Protein AF-A0A2H0QLM2-F1 (afdb_monomer)

Nearest PDB structures (foldseek):
  8tn1-assembly1_B  TM=6.523E-01  e=1.189E-01  synthetic construct
  8tn6-assembly1_C  TM=6.503E-01  e=1.844E-01  synthetic construct
  3k1s-assembly1_A  TM=7.054E-01  e=3.370E-01  Bacillus anthracis
  8d9o-assembly1_A  TM=4.759E-01  e=8.102E-01  synthetic construct
  8d9p-assembly1_A  TM=5.982E-01  e=2.426E+00  synthetic construct

pLDDT: mean 86.27, std 16.7, range [27.7, 98.19]

Radius of gyration: 29.87 Å; Cα contacts (8 Å, |Δi|>4): 283; chains: 1; bounding box: 78×34×79 Å

Secondary structure (DSSP, 8-state):
--------------S----HHHHHHHHHHHHHHHHHHHHHHHHHHHHHHHHHHTT-HHHHHHHHHHHHHHHHHHHHHHHHHHHHHHHHHHH--TTHHHHHHHHHHHHHHHHHHHHHHHHHHHHHHHHHHHHHSTTTT-EEEEEEE-TTS-EEEEEEEEEEEEEEEETTEEEEEEE-TTS-EEEEEEE--

Solvent-accessible surface area (backbone atoms only — not comparable to full-atom values): 10061 Å² total; per-residue (Å²): 136,89,90,77,87,90,80,89,87,89,82,92,67,96,59,87,73,80,55,50,73,58,46,52,51,52,19,53,52,27,41,55,52,14,52,54,29,35,55,50,12,55,53,26,39,54,51,14,54,52,25,49,79,69,69,37,55,72,62,14,45,56,25,24,54,51,13,44,55,25,28,54,51,15,51,55,30,28,53,52,16,42,55,38,26,57,48,36,46,73,76,38,58,84,68,60,17,60,56,28,54,56,52,39,55,52,42,54,53,50,48,52,54,48,48,56,52,40,51,55,37,50,53,52,43,54,51,44,48,45,67,75,61,12,60,84,79,40,69,26,77,28,69,43,72,33,99,88,68,48,78,33,50,21,65,18,30,26,77,86,33,40,58,46,81,54,102,54,32,15,41,12,33,26,25,45,103,85,69,50,76,49,78,34,73,11,65,60,129

Mean predicted aligned error: 13.2 Å

Structure (mmCIF, N/CA/C/O backbone):
data_AF-A0A2H0QLM2-F1
#
_entry.id   AF-A0A2H0QLM2-F1
#
loop_
_atom_site.group_PDB
_atom_site.id
_atom_site.type_symbol
_atom_site.label_atom_id
_atom_site.label_alt_id
_atom_site.label_comp_id
_atom_site.label_asym_id
_atom_site.label_entity_id
_atom_site.label_seq_id
_atom_site.pdbx_PDB_ins_code
_atom_site.Cartn_x
_atom_site.Cartn_y
_atom_site.Cartn_z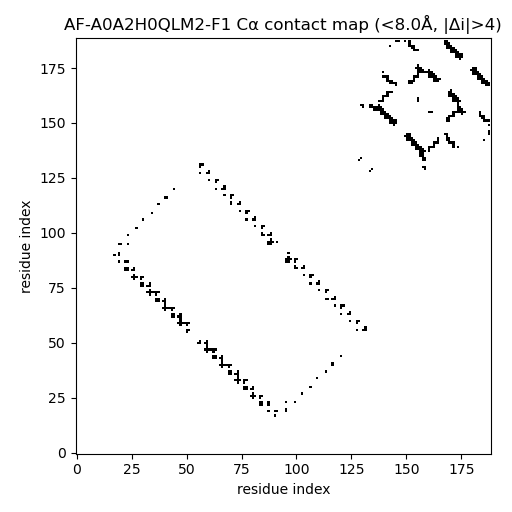
_atom_site.occupancy
_atom_site.B_iso_or_equiv
_atom_site.auth_seq_id
_atom_site.auth_comp_id
_atom_site.auth_asym_id
_atom_site.auth_atom_id
_atom_site.pdbx_PDB_model_num
ATOM 1 N N . MET A 1 1 ? 39.294 -16.790 -26.651 1.00 37.75 1 MET A N 1
ATOM 2 C CA . MET A 1 1 ? 40.334 -16.091 -27.440 1.00 37.75 1 MET A CA 1
ATOM 3 C C . MET A 1 1 ? 39.657 -15.202 -28.467 1.00 37.75 1 MET A C 1
ATOM 5 O O . MET A 1 1 ? 38.718 -15.668 -29.093 1.00 37.75 1 MET A O 1
ATOM 9 N N . LYS A 1 2 ? 40.205 -13.991 -28.639 1.00 35.78 2 LYS A N 1
ATOM 10 C CA . LYS A 1 2 ? 39.927 -12.980 -29.677 1.00 35.78 2 LYS A CA 1
ATOM 11 C C . LYS A 1 2 ? 38.604 -12.219 -29.579 1.00 35.78 2 LYS A C 1
ATOM 13 O O . LYS A 1 2 ? 37.634 -12.623 -30.190 1.00 35.78 2 LYS A O 1
ATOM 18 N N . TRP A 1 3 ? 38.660 -11.054 -28.932 1.00 27.70 3 TRP A N 1
ATOM 19 C CA . TRP A 1 3 ? 38.165 -9.800 -29.512 1.00 27.70 3 TRP A CA 1
ATOM 20 C C . TRP A 1 3 ? 39.138 -8.691 -29.095 1.00 27.70 3 TRP A C 1
ATOM 22 O O . TRP A 1 3 ? 39.170 -8.274 -27.942 1.00 27.70 3 TRP A O 1
ATOM 32 N N . LEU A 1 4 ? 40.012 -8.301 -30.023 1.00 35.22 4 LEU A N 1
ATOM 33 C CA . LEU A 1 4 ? 40.926 -7.169 -29.904 1.00 35.22 4 LEU A CA 1
ATOM 34 C C . LEU A 1 4 ? 40.823 -6.364 -31.201 1.00 35.22 4 LEU A C 1
ATOM 36 O O . LEU A 1 4 ? 40.865 -6.952 -32.279 1.00 35.22 4 LEU A O 1
ATOM 40 N N . ALA A 1 5 ? 40.768 -5.045 -31.019 1.00 41.94 5 ALA A N 1
ATOM 41 C CA . ALA A 1 5 ? 40.943 -3.967 -31.989 1.00 41.94 5 ALA A CA 1
ATOM 42 C C . ALA A 1 5 ? 39.840 -3.783 -33.045 1.00 41.94 5 ALA A C 1
ATOM 44 O O . ALA A 1 5 ? 39.756 -4.545 -33.995 1.00 41.94 5 ALA A O 1
ATOM 45 N N . VAL A 1 6 ? 39.103 -2.670 -32.940 1.00 34.25 6 VAL A N 1
ATOM 46 C CA . VAL A 1 6 ? 39.356 -1.496 -33.796 1.00 34.25 6 VAL A CA 1
ATOM 47 C C . VAL A 1 6 ? 39.087 -0.240 -32.964 1.00 34.25 6 VAL A C 1
ATOM 49 O O . VAL A 1 6 ? 37.994 -0.035 -32.446 1.00 34.25 6 VAL A O 1
ATOM 52 N N . LEU A 1 7 ? 40.122 0.580 -32.817 1.00 41.22 7 LEU A N 1
ATOM 53 C CA . LEU A 1 7 ? 40.073 1.933 -32.277 1.00 41.22 7 LEU A CA 1
ATOM 54 C C . LEU A 1 7 ? 40.519 2.866 -33.407 1.00 41.22 7 LEU A C 1
ATOM 56 O O . LEU A 1 7 ? 41.360 2.483 -34.218 1.00 41.22 7 LEU A O 1
ATOM 60 N N . SER A 1 8 ? 40.006 4.094 -33.364 1.00 39.6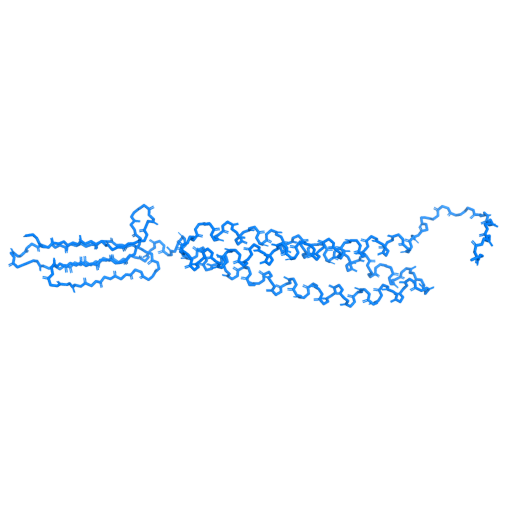6 8 SER A N 1
ATOM 61 C CA . SER A 1 8 ? 40.406 5.311 -34.088 1.00 39.66 8 SER A CA 1
ATOM 62 C C . SER A 1 8 ? 39.797 5.583 -35.472 1.00 39.66 8 SER A C 1
ATOM 64 O O . SER A 1 8 ? 40.300 5.142 -36.495 1.00 39.66 8 SER A O 1
ATOM 66 N N . PHE A 1 9 ? 38.791 6.466 -35.481 1.00 38.88 9 PHE A N 1
ATOM 67 C CA . PHE A 1 9 ? 38.797 7.658 -36.335 1.00 38.88 9 PHE A CA 1
ATOM 68 C C . PHE A 1 9 ? 38.167 8.837 -35.569 1.00 38.88 9 PHE A C 1
ATOM 70 O O . PHE A 1 9 ? 37.045 8.749 -35.078 1.00 38.88 9 PHE A O 1
ATOM 77 N N . LEU A 1 10 ? 38.943 9.912 -35.410 1.00 47.16 10 LEU A N 1
ATOM 78 C CA . LEU A 1 10 ? 38.565 11.196 -34.812 1.00 47.16 10 LEU A CA 1
ATOM 79 C C . LEU A 1 10 ? 37.973 12.107 -35.895 1.00 47.16 10 LEU A C 1
ATOM 81 O O . LEU A 1 10 ? 38.627 12.309 -36.914 1.00 47.16 10 LEU A O 1
ATOM 85 N N . ALA A 1 11 ? 36.822 12.732 -35.636 1.00 39.75 11 ALA A N 1
ATOM 86 C CA . ALA A 1 11 ? 36.514 14.082 -36.116 1.00 39.75 11 ALA A CA 1
ATOM 87 C C . ALA A 1 11 ? 35.356 14.689 -35.309 1.00 39.75 11 ALA A C 1
ATOM 89 O O . ALA A 1 11 ? 34.331 14.062 -35.055 1.00 39.75 11 ALA A O 1
ATOM 90 N N . SER A 1 12 ? 35.575 15.922 -34.881 1.00 43.53 12 SER A N 1
ATOM 91 C CA . SER A 1 12 ? 34.855 16.655 -33.854 1.00 43.53 12 SER A CA 1
ATOM 92 C C . SER A 1 12 ? 33.556 17.269 -34.381 1.00 43.53 12 SER A C 1
ATOM 94 O O . SER A 1 12 ? 33.581 18.286 -35.064 1.00 43.53 12 SER A O 1
ATOM 96 N N . PHE A 1 13 ? 32.418 16.721 -33.964 1.00 43.19 13 PHE A N 1
ATOM 97 C CA . PHE A 1 13 ? 31.221 17.513 -33.696 1.00 43.19 13 PHE A CA 1
ATOM 98 C C . PHE A 1 13 ? 30.913 17.321 -32.217 1.00 43.19 13 PHE A C 1
ATOM 100 O O . PHE A 1 13 ? 30.550 16.225 -31.801 1.00 43.19 13 PHE A O 1
ATOM 107 N N . SER A 1 14 ? 31.059 18.363 -31.398 1.00 45.31 14 SER A N 1
ATOM 108 C CA . SER A 1 14 ? 30.533 18.358 -30.029 1.00 45.31 14 SER A CA 1
ATOM 109 C C . SER A 1 14 ? 29.010 18.533 -30.070 1.00 45.31 14 SER A C 1
ATOM 111 O O . SER A 1 14 ? 28.460 19.499 -29.549 1.00 45.31 14 SER A O 1
ATOM 113 N N . ALA A 1 15 ? 28.332 17.616 -30.753 1.00 44.00 15 ALA A N 1
ATOM 114 C CA . ALA A 1 15 ? 26.971 17.248 -30.432 1.00 44.00 15 ALA A CA 1
ATOM 115 C C . ALA A 1 15 ? 27.095 16.241 -29.290 1.00 44.00 15 ALA A C 1
ATOM 117 O O . ALA A 1 15 ? 27.898 15.314 -29.376 1.00 44.00 15 ALA A O 1
ATOM 118 N N . TYR A 1 16 ? 26.357 16.437 -28.202 1.00 48.28 16 TYR A N 1
ATOM 119 C CA . TYR A 1 16 ? 26.212 15.418 -27.169 1.00 48.28 16 TYR A CA 1
ATOM 120 C C . TYR A 1 16 ? 25.705 14.136 -27.845 1.00 48.28 16 TYR A C 1
ATOM 122 O O . TYR A 1 16 ? 24.513 14.014 -28.117 1.00 48.28 16 TYR A O 1
ATOM 130 N N . SER A 1 17 ? 26.602 13.211 -28.196 1.00 60.28 17 SER A N 1
ATOM 131 C CA . SER A 1 17 ? 26.222 11.945 -28.809 1.00 60.28 17 SER A CA 1
ATOM 132 C C . SER A 1 17 ? 25.449 11.168 -27.753 1.00 60.28 17 SER A C 1
ATOM 134 O O . SER A 1 17 ? 26.029 10.740 -26.750 1.00 60.28 17 SER A O 1
ATOM 136 N N . TYR A 1 18 ? 24.135 11.061 -27.935 1.00 74.38 18 TYR A N 1
ATOM 137 C CA . TYR A 1 18 ? 23.263 10.313 -27.043 1.00 74.38 18 TYR A CA 1
ATOM 138 C C . TYR A 1 18 ? 23.795 8.880 -26.919 1.00 74.38 18 TYR A C 1
ATOM 140 O O . TYR A 1 18 ? 23.922 8.160 -27.908 1.00 74.38 18 TYR A O 1
ATOM 148 N N . ASN A 1 19 ? 24.192 8.485 -25.709 1.00 87.38 19 ASN A N 1
ATOM 149 C CA . ASN A 1 19 ? 24.858 7.208 -25.479 1.00 87.38 19 ASN A CA 1
ATOM 150 C C . ASN A 1 19 ? 23.812 6.133 -25.155 1.00 87.38 19 ASN A C 1
ATOM 152 O O . ASN A 1 19 ? 23.494 5.885 -23.989 1.00 87.38 19 ASN A O 1
ATOM 156 N N . CYS A 1 20 ? 23.294 5.505 -26.210 1.00 89.25 20 CYS A N 1
ATOM 157 C CA . CYS A 1 20 ? 22.256 4.475 -26.160 1.00 89.25 20 CYS A CA 1
ATOM 158 C C . CYS A 1 20 ? 22.531 3.356 -25.131 1.00 89.25 20 CYS A C 1
ATOM 160 O O . CYS A 1 20 ? 21.673 3.126 -24.273 1.00 89.25 20 CYS A O 1
ATOM 162 N N . PRO A 1 21 ? 23.724 2.722 -25.096 1.00 91.19 21 PRO A N 1
ATOM 163 C CA . PRO A 1 21 ? 24.044 1.723 -24.073 1.00 91.19 21 PRO A CA 1
ATOM 164 C C . PRO A 1 21 ? 23.957 2.240 -22.633 1.00 91.19 21 PRO A C 1
ATOM 166 O O . PRO A 1 21 ? 23.586 1.498 -21.720 1.00 91.19 21 PRO A O 1
ATOM 169 N N . THR A 1 22 ? 24.323 3.501 -22.402 1.00 93.25 22 THR A N 1
ATOM 170 C CA . THR A 1 22 ? 24.324 4.095 -21.058 1.00 93.25 22 THR A CA 1
ATOM 171 C C . THR A 1 22 ? 22.903 4.357 -20.574 1.00 93.25 22 THR A C 1
ATOM 173 O O . THR A 1 22 ? 22.575 4.030 -19.433 1.00 93.25 22 THR A O 1
ATOM 176 N N . GLU A 1 23 ? 22.037 4.877 -21.443 1.00 92.75 23 GLU A N 1
ATOM 177 C CA . GLU A 1 23 ? 20.632 5.119 -21.107 1.00 92.75 23 GLU A CA 1
ATOM 178 C C . GLU A 1 23 ? 19.844 3.820 -20.937 1.00 92.75 23 GLU A C 1
ATOM 180 O O . GLU A 1 23 ? 19.064 3.704 -19.989 1.00 92.75 23 GLU A O 1
ATOM 185 N N . LEU A 1 24 ? 20.131 2.798 -21.750 1.00 93.06 24 LEU A N 1
ATOM 186 C CA . LEU A 1 24 ? 19.562 1.462 -21.578 1.00 93.06 24 LEU A CA 1
ATOM 187 C C . LEU A 1 24 ? 19.946 0.848 -20.219 1.00 93.06 24 LEU A C 1
ATOM 189 O O . LEU A 1 24 ? 19.087 0.339 -19.500 1.00 93.06 24 LEU A O 1
ATOM 193 N N . ARG A 1 25 ? 21.219 0.954 -19.806 1.00 93.81 25 ARG A N 1
ATOM 194 C CA . ARG A 1 25 ? 21.669 0.520 -18.465 1.00 93.81 25 ARG A CA 1
ATOM 195 C C . ARG A 1 25 ? 21.022 1.321 -17.339 1.00 93.81 25 ARG A C 1
ATOM 197 O O . ARG A 1 25 ? 20.703 0.771 -16.286 1.00 93.81 25 ARG A O 1
ATOM 204 N N . ALA A 1 26 ? 20.837 2.623 -17.533 1.00 93.94 26 ALA A N 1
ATOM 205 C CA . ALA A 1 26 ? 20.166 3.457 -16.547 1.00 93.94 26 ALA A CA 1
ATOM 206 C C . ALA A 1 26 ? 18.687 3.066 -16.397 1.00 93.94 26 ALA A C 1
ATOM 208 O O . ALA A 1 26 ? 18.183 3.028 -15.275 1.00 93.94 26 ALA A O 1
ATOM 209 N N . ALA A 1 27 ? 18.006 2.745 -17.499 1.00 94.88 27 ALA A N 1
ATOM 210 C CA . ALA A 1 27 ? 16.622 2.289 -17.485 1.00 94.88 27 ALA A CA 1
ATOM 211 C C . ALA A 1 27 ? 16.462 0.936 -16.776 1.00 94.88 27 ALA A C 1
ATOM 213 O O . ALA A 1 27 ? 15.625 0.810 -15.884 1.00 94.88 27 ALA A O 1
ATOM 214 N N . THR A 1 28 ? 17.305 -0.049 -17.097 1.00 93.94 28 THR A N 1
ATOM 215 C CA . THR A 1 28 ? 17.260 -1.373 -16.451 1.00 93.94 28 THR A CA 1
ATOM 216 C C . THR A 1 28 ? 17.599 -1.301 -14.963 1.00 93.94 28 THR A C 1
ATOM 218 O O . THR A 1 28 ? 16.9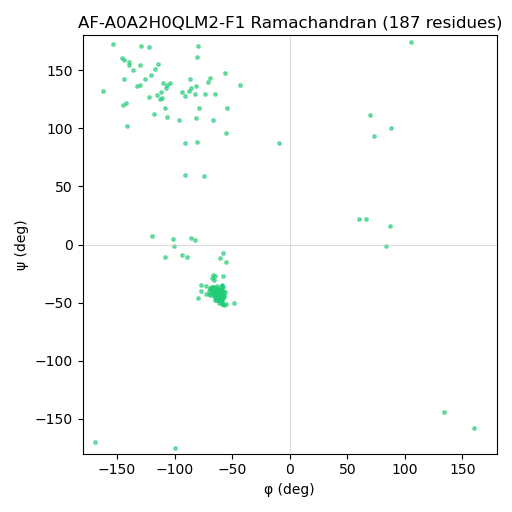38 -1.940 -14.149 1.00 93.94 28 THR A O 1
ATOM 221 N N . SER A 1 29 ? 18.556 -0.454 -14.568 1.00 96.94 29 SER A N 1
ATOM 222 C CA . SER A 1 29 ? 18.842 -0.176 -13.153 1.00 96.94 29 SER A CA 1
ATOM 223 C C . SER A 1 29 ? 17.624 0.396 -12.416 1.00 96.94 29 SER A C 1
ATOM 225 O O . SER A 1 29 ? 17.307 -0.029 -11.303 1.00 96.94 29 SER A O 1
ATOM 227 N N . LYS A 1 30 ? 16.883 1.313 -13.055 1.00 96.50 30 LYS A N 1
ATOM 228 C CA . LYS A 1 30 ? 15.635 1.856 -12.502 1.00 96.50 30 LYS A CA 1
ATOM 229 C C . LYS A 1 30 ? 14.541 0.798 -12.400 1.00 96.50 30 LYS A C 1
ATOM 231 O O . LYS A 1 30 ? 13.860 0.755 -11.380 1.00 96.50 30 LYS A O 1
ATOM 236 N N . LEU A 1 31 ? 14.410 -0.086 -13.386 1.00 94.44 31 LEU A N 1
ATOM 237 C CA . LEU A 1 31 ? 13.460 -1.195 -13.313 1.00 94.44 31 LEU A CA 1
ATOM 238 C C . LEU A 1 31 ? 13.766 -2.114 -12.118 1.00 94.44 31 LEU A C 1
ATOM 240 O O . LEU A 1 31 ? 12.883 -2.361 -11.303 1.00 94.44 31 LEU A O 1
ATOM 244 N N . SER A 1 32 ? 15.029 -2.507 -11.928 1.00 96.44 32 SER A N 1
ATOM 245 C CA . SER A 1 32 ? 15.461 -3.292 -10.761 1.00 96.44 32 SER A CA 1
ATOM 246 C C . SER A 1 32 ? 15.182 -2.583 -9.431 1.00 96.44 32 SER A C 1
ATOM 248 O O . SER A 1 32 ? 14.723 -3.207 -8.476 1.00 96.44 32 SER A O 1
ATOM 250 N N . GLN A 1 33 ? 15.430 -1.271 -9.358 1.00 97.31 33 GLN A N 1
ATOM 251 C CA . GLN A 1 33 ? 15.122 -0.473 -8.170 1.00 97.31 33 GLN A CA 1
ATOM 252 C C . GLN A 1 33 ? 13.610 -0.433 -7.884 1.00 97.31 33 GLN A C 1
ATOM 254 O O . GLN A 1 33 ? 13.213 -0.525 -6.723 1.00 97.31 33 GLN A O 1
ATOM 259 N N . SER A 1 34 ? 12.772 -0.316 -8.920 1.00 97.38 34 SER A N 1
ATOM 260 C CA . SER A 1 34 ? 11.312 -0.347 -8.776 1.00 97.38 34 SER A CA 1
ATOM 261 C C . SER A 1 34 ? 10.828 -1.692 -8.228 1.00 97.38 34 SER A C 1
ATOM 263 O O . SER A 1 34 ? 10.063 -1.705 -7.265 1.00 97.38 34 SER A O 1
ATOM 265 N N . THR A 1 35 ? 11.371 -2.807 -8.731 1.00 96.50 35 THR A N 1
ATOM 266 C CA . THR A 1 35 ? 11.070 -4.153 -8.221 1.00 96.50 35 THR A CA 1
ATOM 267 C C . THR A 1 35 ? 11.370 -4.283 -6.728 1.00 96.50 35 THR A C 1
ATOM 269 O O . THR A 1 35 ? 10.529 -4.765 -5.975 1.00 96.50 35 THR A O 1
ATOM 272 N N . ILE A 1 36 ? 12.523 -3.783 -6.269 1.00 97.62 36 ILE A N 1
ATOM 273 C CA . ILE A 1 36 ? 12.889 -3.809 -4.842 1.00 97.62 36 ILE A CA 1
ATOM 274 C C . ILE A 1 36 ? 11.889 -3.008 -3.995 1.00 97.62 36 ILE A C 1
ATOM 276 O O . ILE A 1 36 ? 11.467 -3.464 -2.931 1.00 97.62 36 ILE A O 1
ATOM 280 N N . GLU A 1 37 ? 11.508 -1.806 -4.436 1.00 97.81 37 GLU A N 1
ATOM 281 C CA . GLU A 1 37 ? 10.538 -0.982 -3.706 1.00 97.81 37 GLU A CA 1
ATOM 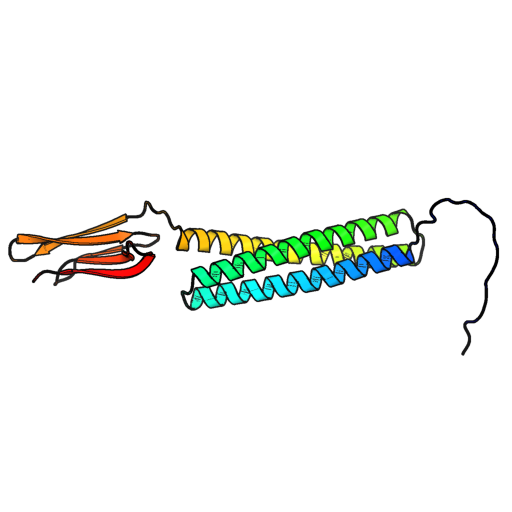282 C C . GLU A 1 37 ? 9.140 -1.628 -3.697 1.00 97.81 37 GLU A C 1
ATOM 284 O O . GLU A 1 37 ? 8.468 -1.598 -2.664 1.00 97.81 37 GLU A O 1
ATOM 289 N N . HIS A 1 38 ? 8.728 -2.279 -4.789 1.00 97.12 38 HIS A N 1
ATOM 290 C CA . HIS A 1 38 ? 7.472 -3.026 -4.858 1.00 97.12 38 HIS A CA 1
ATOM 291 C C . HIS A 1 38 ? 7.457 -4.216 -3.886 1.00 97.12 38 HIS A C 1
ATOM 293 O O . HIS A 1 38 ? 6.525 -4.340 -3.091 1.00 97.12 38 HIS A O 1
ATOM 299 N N . ASP A 1 39 ? 8.516 -5.030 -3.851 1.00 97.19 39 ASP A N 1
ATOM 300 C CA . ASP A 1 39 ? 8.628 -6.162 -2.920 1.00 97.19 39 ASP A CA 1
ATOM 301 C C . ASP A 1 39 ? 8.571 -5.706 -1.453 1.00 97.19 39 ASP A C 1
ATOM 303 O O . ASP A 1 39 ? 7.949 -6.347 -0.596 1.00 97.19 39 ASP A O 1
ATOM 307 N N . LEU A 1 40 ? 9.191 -4.561 -1.145 1.00 97.94 40 LEU A N 1
ATOM 308 C CA . LEU A 1 40 ? 9.089 -3.944 0.176 1.00 97.94 40 LEU A CA 1
ATOM 309 C C . LEU A 1 40 ? 7.660 -3.487 0.484 1.00 97.94 40 LEU A C 1
ATOM 311 O O . LEU A 1 40 ? 7.208 -3.686 1.614 1.00 97.94 40 LEU A O 1
ATOM 315 N N . SER A 1 41 ? 6.951 -2.907 -0.487 1.00 97.50 41 SER A N 1
ATOM 316 C CA . SER A 1 41 ? 5.546 -2.520 -0.325 1.00 97.50 41 SER A CA 1
ATOM 317 C C . SER A 1 41 ? 4.674 -3.725 0.027 1.00 97.50 41 SER A C 1
ATOM 319 O O . SER A 1 41 ? 4.024 -3.724 1.076 1.00 97.50 41 SER A O 1
ATOM 321 N N . VAL A 1 42 ? 4.771 -4.811 -0.749 1.00 96.12 42 VAL A N 1
ATOM 322 C CA . VAL A 1 42 ? 4.052 -6.073 -0.504 1.00 96.12 42 VAL A CA 1
ATOM 323 C C . VAL A 1 42 ? 4.372 -6.636 0.884 1.00 96.12 42 VAL A C 1
ATOM 325 O O . VAL A 1 42 ? 3.477 -7.050 1.625 1.00 96.12 42 VAL A O 1
ATOM 328 N N . LYS A 1 43 ? 5.645 -6.610 1.297 1.00 97.75 43 LYS A N 1
ATOM 32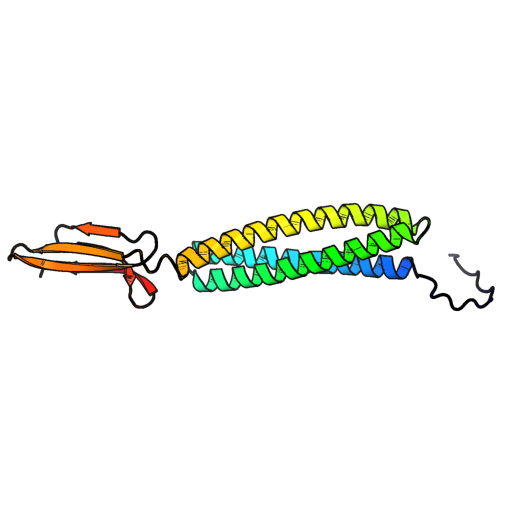9 C CA . LYS A 1 43 ? 6.061 -7.063 2.632 1.00 97.75 43 LYS A CA 1
ATOM 330 C C . LYS A 1 43 ? 5.403 -6.255 3.754 1.00 97.75 43 LYS A C 1
ATOM 332 O O . LYS A 1 43 ? 4.963 -6.841 4.744 1.00 97.75 43 LYS A O 1
ATOM 337 N N . PHE A 1 44 ? 5.362 -4.928 3.639 1.00 97.62 44 PHE A N 1
ATOM 338 C CA . PHE A 1 44 ? 4.710 -4.074 4.635 1.00 97.62 44 PHE A CA 1
ATOM 339 C C . PHE A 1 44 ? 3.190 -4.241 4.629 1.00 97.62 44 PHE A C 1
ATOM 341 O O . PHE A 1 44 ? 2.594 -4.313 5.702 1.00 97.62 44 PHE A O 1
ATOM 348 N N . PHE A 1 45 ? 2.583 -4.394 3.453 1.00 96.62 45 PHE A N 1
ATOM 349 C CA . PHE A 1 45 ? 1.158 -4.671 3.310 1.00 96.62 45 PHE A CA 1
ATOM 350 C C . PHE A 1 45 ? 0.760 -5.975 4.017 1.00 96.62 45 PHE A C 1
ATOM 352 O O . PHE A 1 45 ? -0.136 -5.975 4.858 1.00 96.62 45 PHE A O 1
ATOM 359 N N . ASN A 1 46 ? 1.502 -7.065 3.801 1.00 96.19 46 ASN A N 1
ATOM 360 C CA . ASN A 1 46 ? 1.246 -8.341 4.479 1.00 96.19 46 ASN A CA 1
ATOM 361 C C . ASN A 1 46 ? 1.402 -8.241 6.005 1.00 96.19 46 ASN A C 1
ATOM 363 O O . ASN A 1 46 ? 0.609 -8.815 6.751 1.00 96.19 46 ASN A O 1
ATOM 367 N N . LYS A 1 47 ? 2.380 -7.465 6.492 1.00 97.31 47 LYS A N 1
ATOM 368 C CA . LYS A 1 47 ? 2.502 -7.170 7.930 1.00 97.31 47 LYS A CA 1
ATOM 369 C C . LYS A 1 47 ? 1.330 -6.347 8.461 1.00 97.31 47 LYS A C 1
ATOM 371 O O . LYS A 1 47 ? 0.928 -6.540 9.605 1.00 97.31 47 LYS A O 1
ATOM 376 N N . ALA A 1 48 ? 0.800 -5.415 7.671 1.00 89.88 48 ALA A N 1
ATOM 377 C CA . ALA A 1 48 ? -0.386 -4.657 8.049 1.00 89.88 48 ALA A CA 1
ATOM 378 C C . ALA A 1 48 ? -1.598 -5.589 8.192 1.00 89.88 48 ALA A C 1
ATOM 380 O O . ALA A 1 48 ? -2.266 -5.540 9.221 1.00 89.88 48 ALA A O 1
ATOM 381 N N . LEU A 1 49 ? -1.812 -6.501 7.237 1.00 91.62 49 LEU A N 1
ATOM 382 C CA . LEU A 1 49 ? -2.872 -7.515 7.307 1.00 91.62 49 LEU A CA 1
ATOM 383 C C . LEU A 1 49 ? -2.728 -8.439 8.526 1.00 91.62 49 LEU A C 1
ATOM 385 O O . LEU A 1 49 ? -3.711 -8.695 9.218 1.00 91.62 49 LEU A O 1
ATOM 389 N N . GLN A 1 50 ? -1.510 -8.890 8.839 1.00 90.38 50 GLN A N 1
ATOM 390 C CA . GLN A 1 50 ? -1.251 -9.667 10.055 1.00 90.38 50 GLN A CA 1
ATOM 391 C C . GLN A 1 50 ? -1.593 -8.865 11.322 1.00 90.38 50 GLN A C 1
ATOM 393 O O . GLN A 1 50 ? -2.241 -9.366 12.233 1.00 90.38 50 GLN A O 1
ATOM 398 N N . ASN A 1 51 ? -1.204 -7.592 11.390 1.00 86.88 51 ASN A N 1
ATOM 399 C CA . ASN A 1 51 ? -1.549 -6.759 12.539 1.00 86.88 51 ASN A CA 1
ATOM 400 C C . ASN A 1 51 ? -3.060 -6.516 12.655 1.00 86.88 51 ASN A C 1
ATOM 402 O O . ASN A 1 51 ? -3.552 -6.371 13.771 1.00 86.88 51 ASN A O 1
ATOM 406 N N . VAL A 1 52 ? -3.800 -6.485 11.540 1.00 80.81 52 VAL A N 1
ATOM 407 C CA . VAL A 1 52 ? -5.271 -6.436 11.557 1.00 80.81 52 VAL A CA 1
ATOM 408 C C . VAL A 1 52 ? -5.851 -7.702 12.185 1.00 80.81 52 VAL A C 1
ATOM 410 O O . VAL A 1 52 ? -6.714 -7.588 13.052 1.00 80.81 52 VAL A O 1
ATOM 413 N N . SER A 1 53 ? -5.370 -8.895 11.815 1.00 81.38 53 SER A N 1
ATOM 414 C CA . SER A 1 53 ? -5.870 -10.149 12.405 1.00 81.38 53 SER A CA 1
ATOM 415 C C . SER A 1 53 ? -5.524 -10.288 13.892 1.00 81.38 53 SER A C 1
ATOM 417 O O . SER A 1 53 ? -6.268 -10.913 14.643 1.00 81.38 53 SER A O 1
ATOM 419 N N . GLU A 1 54 ? -4.442 -9.647 14.333 1.00 86.38 54 GLU A N 1
ATOM 420 C CA . GLU A 1 54 ? -4.043 -9.536 15.740 1.00 86.38 54 GLU A CA 1
ATOM 421 C C . GLU A 1 54 ? -4.702 -8.350 16.481 1.00 86.38 54 GLU A C 1
ATOM 423 O O . GLU A 1 54 ? -4.354 -8.086 17.632 1.00 86.38 54 GLU A O 1
ATOM 428 N N . LEU A 1 55 ? -5.632 -7.621 15.845 1.00 84.25 55 LEU A N 1
ATOM 429 C CA . LEU A 1 55 ? -6.336 -6.444 16.390 1.00 84.25 55 LEU A CA 1
ATOM 430 C C . LEU A 1 55 ? -5.413 -5.270 16.790 1.00 84.25 55 LEU A C 1
ATOM 432 O O . LEU A 1 55 ? -5.788 -4.392 17.567 1.00 84.25 55 LEU A O 1
ATOM 436 N N . LYS A 1 56 ? -4.200 -5.207 16.234 1.00 86.94 56 LYS A N 1
ATOM 437 C CA . LYS A 1 56 ? -3.194 -4.156 16.470 1.00 86.94 56 LYS A CA 1
ATOM 438 C C . LYS A 1 56 ? -3.332 -3.017 15.454 1.00 86.94 56 LYS A C 1
ATOM 440 O O . LYS A 1 56 ? -2.395 -2.722 14.710 1.00 86.94 56 LYS A O 1
ATOM 445 N N . TYR A 1 57 ? -4.491 -2.360 15.413 1.00 86.88 57 TYR A N 1
ATOM 446 C CA . TYR A 1 57 ? -4.862 -1.423 14.339 1.00 86.88 57 TYR A CA 1
ATOM 447 C C . TYR A 1 57 ? -3.899 -0.242 14.143 1.00 86.88 57 TYR A C 1
ATOM 449 O O . TYR A 1 57 ? -3.563 0.082 13.006 1.00 86.88 57 TYR A O 1
ATOM 457 N N . THR A 1 58 ? -3.379 0.361 15.215 1.00 90.25 58 THR A N 1
ATOM 458 C CA . THR A 1 58 ? -2.400 1.461 15.101 1.00 90.25 58 THR A CA 1
ATOM 459 C C . THR A 1 58 ? -1.108 0.994 14.428 1.00 90.25 58 THR A C 1
ATOM 461 O O . THR A 1 58 ? -0.567 1.675 13.562 1.00 90.25 58 THR A O 1
ATOM 464 N N . VAL A 1 59 ? -0.632 -0.209 14.767 1.00 92.88 59 VAL A N 1
ATOM 465 C CA . VAL A 1 59 ? 0.572 -0.795 14.153 1.00 92.88 59 VAL A CA 1
ATOM 466 C C . VAL A 1 59 ? 0.284 -1.241 12.718 1.00 92.88 59 VAL A C 1
ATOM 468 O O . VAL A 1 59 ? 1.145 -1.126 11.845 1.00 92.88 59 VAL A O 1
ATOM 471 N N . ALA A 1 60 ? -0.926 -1.745 12.449 1.00 90.25 60 ALA A N 1
ATOM 472 C CA . ALA A 1 60 ? -1.379 -2.053 11.096 1.00 90.25 60 ALA A CA 1
ATOM 473 C C . ALA A 1 60 ? -1.345 -0.806 10.204 1.00 90.25 60 ALA A C 1
ATOM 475 O O . ALA A 1 60 ? -0.803 -0.870 9.104 1.00 90.25 60 ALA A O 1
ATOM 476 N N . LYS A 1 61 ? -1.829 0.335 10.708 1.00 94.12 61 LYS A N 1
ATOM 477 C CA . LYS A 1 61 ? -1.827 1.618 9.997 1.00 94.12 61 LYS A CA 1
ATOM 478 C C . LYS A 1 61 ? -0.418 2.103 9.677 1.00 94.12 61 LYS A C 1
ATOM 480 O O . LYS A 1 61 ? -0.135 2.358 8.513 1.00 94.12 61 LYS A O 1
ATOM 485 N N . THR A 1 62 ? 0.499 2.090 10.644 1.00 96.94 62 THR A N 1
ATOM 486 C CA . THR A 1 62 ? 1.910 2.438 10.394 1.00 96.94 62 THR A CA 1
ATOM 487 C C . THR A 1 62 ? 2.548 1.567 9.303 1.00 96.94 62 THR A C 1
ATOM 489 O O . THR A 1 62 ? 3.297 2.064 8.457 1.00 96.94 62 THR A O 1
ATOM 492 N N . ASN A 1 63 ? 2.251 0.262 9.291 1.00 96.81 63 ASN A N 1
ATOM 493 C CA . ASN A 1 63 ? 2.737 -0.639 8.244 1.00 96.81 63 ASN A CA 1
ATOM 494 C C . ASN A 1 63 ? 2.071 -0.366 6.887 1.00 96.81 63 ASN A C 1
ATOM 496 O O . ASN A 1 63 ? 2.764 -0.384 5.874 1.00 96.81 63 ASN A O 1
ATOM 500 N N . ALA A 1 64 ? 0.770 -0.076 6.851 1.00 96.25 64 ALA A N 1
ATOM 501 C CA . ALA A 1 64 ? 0.065 0.268 5.618 1.00 96.25 64 ALA A CA 1
ATOM 502 C C . ALA A 1 64 ? 0.588 1.586 5.014 1.00 96.25 64 ALA A C 1
ATOM 504 O O . ALA A 1 64 ? 0.868 1.644 3.819 1.00 96.25 64 ALA A O 1
ATOM 505 N N . ASP A 1 65 ? 0.842 2.606 5.839 1.00 97.31 65 ASP A N 1
ATOM 506 C CA .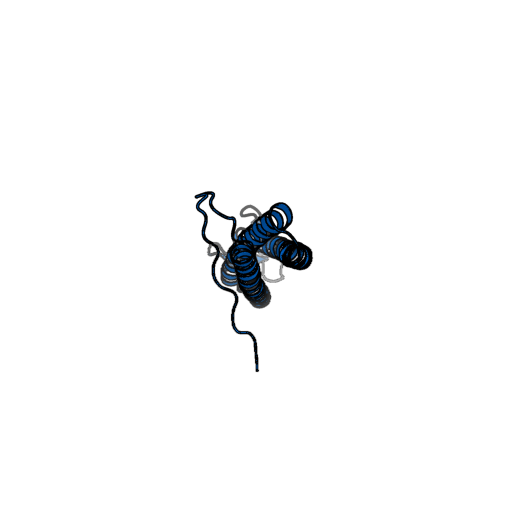 ASP A 1 65 ? 1.450 3.869 5.399 1.00 97.31 65 ASP A CA 1
ATOM 507 C C . ASP A 1 65 ? 2.878 3.647 4.865 1.00 97.31 65 ASP A C 1
ATOM 509 O O . ASP A 1 65 ? 3.264 4.200 3.833 1.00 97.31 65 ASP A O 1
ATOM 513 N N . SER A 1 66 ? 3.653 2.765 5.507 1.00 98.19 66 SER A N 1
ATOM 514 C CA . SER A 1 66 ? 4.977 2.361 5.009 1.00 98.19 66 SER A CA 1
ATOM 515 C C 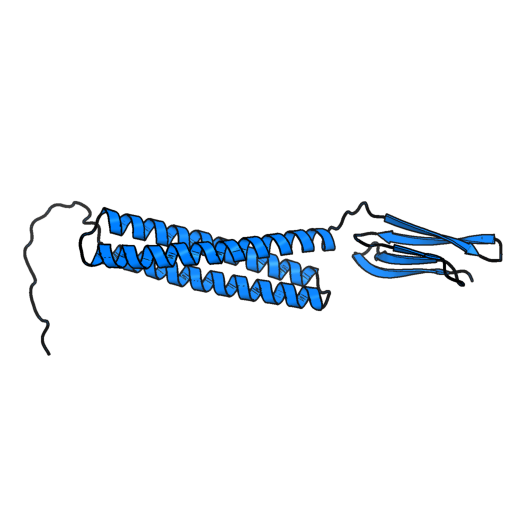. SER A 1 66 ? 4.885 1.637 3.660 1.00 98.19 66 SER A C 1
ATOM 517 O O . SER A 1 66 ? 5.679 1.918 2.759 1.00 98.19 66 SER A O 1
ATOM 519 N N . ALA A 1 67 ? 3.902 0.745 3.488 1.00 96.75 67 ALA A N 1
ATOM 520 C CA . ALA A 1 67 ? 3.630 0.093 2.209 1.00 96.75 67 ALA A CA 1
ATOM 521 C C . ALA A 1 67 ? 3.292 1.126 1.125 1.00 96.75 67 ALA A C 1
ATOM 523 O O . ALA A 1 67 ? 3.823 1.043 0.016 1.00 96.75 67 ALA A O 1
ATOM 524 N N . LYS A 1 68 ? 2.494 2.146 1.460 1.00 98.00 68 LYS A N 1
ATOM 525 C CA . LYS A 1 68 ? 2.098 3.207 0.529 1.00 98.00 68 LYS A CA 1
ATOM 526 C C . LYS A 1 68 ? 3.284 4.030 0.043 1.00 98.00 68 LYS A C 1
ATOM 528 O O . LYS A 1 68 ? 3.417 4.270 -1.154 1.00 98.00 68 LYS A O 1
ATOM 533 N N . VAL A 1 69 ? 4.179 4.422 0.950 1.00 98.06 69 VAL A N 1
ATOM 534 C CA . VAL A 1 69 ? 5.414 5.136 0.584 1.00 98.06 69 VAL A CA 1
ATOM 535 C C . VAL A 1 69 ? 6.251 4.304 -0.391 1.00 98.06 69 VAL A C 1
ATOM 537 O O . VAL A 1 69 ? 6.724 4.823 -1.402 1.00 98.06 69 VAL A O 1
ATOM 540 N N . LYS A 1 70 ? 6.397 3.002 -0.125 1.00 98.00 70 LYS A N 1
ATOM 541 C CA . LYS A 1 70 ? 7.148 2.080 -0.988 1.00 98.00 70 LYS A CA 1
ATOM 542 C C . LYS A 1 70 ? 6.498 1.863 -2.354 1.00 98.00 70 LYS A C 1
ATOM 544 O O . LYS A 1 70 ? 7.197 1.905 -3.363 1.00 98.00 70 LYS A O 1
ATOM 549 N N . SER A 1 71 ? 5.174 1.749 -2.401 1.00 97.12 71 SER A N 1
ATOM 550 C CA . SER A 1 71 ? 4.413 1.688 -3.652 1.00 97.12 71 SER A CA 1
ATOM 551 C C . SER A 1 71 ? 4.623 2.952 -4.501 1.00 97.12 71 SER A C 1
ATOM 553 O O . SER A 1 71 ? 5.031 2.867 -5.659 1.00 97.12 71 SER A O 1
ATOM 555 N N . ASN A 1 72 ? 4.478 4.144 -3.909 1.00 97.56 72 ASN A N 1
ATOM 556 C CA . ASN A 1 72 ? 4.698 5.416 -4.608 1.00 97.56 72 ASN A CA 1
ATOM 557 C C . ASN A 1 72 ? 6.122 5.534 -5.187 1.00 97.56 72 ASN A C 1
ATOM 559 O O . ASN A 1 72 ? 6.304 6.004 -6.316 1.00 97.56 72 ASN A O 1
ATOM 563 N N . ASN A 1 73 ? 7.136 5.086 -4.440 1.00 97.62 73 ASN A N 1
ATOM 564 C CA . ASN A 1 73 ? 8.515 5.045 -4.924 1.00 97.62 73 ASN A CA 1
ATOM 565 C C . ASN A 1 73 ? 8.675 4.085 -6.110 1.00 97.62 73 ASN A C 1
ATOM 567 O O . ASN A 1 73 ? 9.329 4.441 -7.096 1.00 97.62 73 ASN A O 1
ATOM 571 N N . ALA A 1 74 ? 8.073 2.893 -6.037 1.00 97.44 74 ALA A N 1
ATOM 572 C CA . ALA A 1 74 ? 8.094 1.919 -7.122 1.00 97.44 74 ALA A CA 1
ATOM 573 C C . ALA A 1 74 ? 7.453 2.494 -8.396 1.00 97.44 74 ALA A C 1
ATOM 575 O O . ALA A 1 74 ? 8.091 2.459 -9.451 1.00 97.44 74 ALA A O 1
ATOM 576 N N . ILE A 1 75 ? 6.273 3.123 -8.286 1.00 97.12 75 ILE A N 1
ATOM 577 C CA . ILE A 1 75 ? 5.564 3.791 -9.395 1.00 97.12 75 ILE A CA 1
ATOM 578 C C . ILE A 1 75 ? 6.431 4.884 -10.032 1.00 97.12 75 ILE A C 1
ATOM 580 O O . ILE A 1 75 ? 6.625 4.914 -11.248 1.00 97.12 75 ILE A O 1
ATOM 584 N N . SER A 1 76 ? 6.982 5.789 -9.220 1.00 97.81 76 SER A N 1
ATOM 585 C CA . SER A 1 76 ? 7.838 6.875 -9.715 1.00 97.81 76 SER A CA 1
ATOM 586 C C . SER A 1 76 ? 9.069 6.337 -10.459 1.00 97.81 76 SER A C 1
ATOM 588 O O . SER A 1 76 ? 9.429 6.799 -11.550 1.00 97.81 76 SER A O 1
ATOM 590 N N . THR A 1 77 ? 9.684 5.290 -9.906 1.00 97.62 77 THR A N 1
ATOM 591 C CA . THR A 1 77 ? 10.890 4.680 -10.470 1.00 97.62 77 THR A CA 1
ATOM 592 C C . THR A 1 77 ? 10.600 3.930 -11.775 1.00 97.62 77 THR A C 1
ATOM 594 O O . THR A 1 77 ? 11.359 4.095 -12.732 1.00 97.62 77 THR A O 1
ATOM 597 N N . VAL A 1 78 ? 9.502 3.164 -11.870 1.00 98.06 78 VAL A N 1
ATOM 598 C CA . VAL A 1 78 ? 9.148 2.456 -13.116 1.00 98.06 78 VAL A CA 1
ATOM 599 C C . VAL A 1 78 ? 8.745 3.429 -14.221 1.00 98.06 78 VAL A C 1
ATOM 601 O O . VAL A 1 78 ? 9.176 3.258 -15.356 1.00 98.06 78 VAL A O 1
ATOM 604 N N . ASN A 1 79 ? 8.035 4.515 -13.903 1.00 97.81 79 ASN A N 1
ATOM 605 C CA . ASN A 1 79 ? 7.713 5.551 -14.891 1.00 97.81 79 ASN A CA 1
ATOM 606 C C . ASN A 1 79 ? 8.978 6.231 -15.439 1.00 97.81 79 ASN A C 1
ATOM 608 O O . ASN A 1 79 ? 9.066 6.528 -16.630 1.00 97.81 79 ASN A O 1
ATOM 612 N N . THR A 1 80 ? 9.995 6.419 -14.590 1.00 97.69 80 THR A N 1
ATOM 613 C CA . THR A 1 80 ? 11.311 6.909 -15.027 1.00 97.69 80 THR A CA 1
ATOM 614 C C . THR A 1 80 ? 12.006 5.907 -15.956 1.00 97.69 80 THR A C 1
ATOM 616 O O . THR A 1 80 ? 12.599 6.310 -16.956 1.00 97.69 80 THR A O 1
ATOM 619 N N . ALA A 1 81 ? 11.937 4.606 -15.646 1.00 97.06 81 ALA A N 1
ATOM 620 C CA . ALA A 1 81 ? 12.483 3.555 -16.506 1.00 97.06 81 ALA A CA 1
ATOM 621 C C . ALA A 1 81 ? 11.789 3.536 -17.878 1.00 97.06 81 ALA A C 1
ATOM 623 O O . ALA A 1 81 ? 12.475 3.568 -18.897 1.00 97.06 81 ALA A O 1
ATOM 624 N N . ILE A 1 82 ? 10.451 3.581 -17.902 1.00 98.12 82 ILE A N 1
ATOM 625 C CA . ILE A 1 82 ? 9.632 3.640 -19.124 1.00 98.12 82 ILE A CA 1
ATOM 626 C C . ILE A 1 82 ? 10.041 4.835 -19.990 1.00 98.12 82 ILE A C 1
ATOM 628 O O . ILE A 1 82 ? 10.374 4.656 -21.157 1.00 98.12 82 ILE A O 1
ATOM 632 N N . SER A 1 83 ? 10.114 6.038 -19.413 1.00 97.50 83 SER A N 1
ATOM 633 C CA . SER A 1 83 ? 10.496 7.246 -20.156 1.00 97.50 83 SER A CA 1
ATOM 634 C C . SER A 1 83 ? 11.902 7.148 -20.773 1.00 97.50 83 SER A C 1
ATOM 636 O O . SER A 1 83 ? 12.123 7.569 -21.914 1.00 97.50 83 SER A O 1
ATOM 638 N N . LYS A 1 84 ? 12.863 6.546 -20.057 1.00 95.81 84 LYS A N 1
ATOM 639 C CA . LYS A 1 84 ? 14.208 6.293 -20.595 1.00 95.81 84 LYS A CA 1
ATOM 640 C C . LYS A 1 84 ? 14.185 5.285 -21.743 1.00 95.81 84 LYS A C 1
ATOM 642 O O . LYS A 1 84 ? 14.814 5.544 -22.765 1.00 95.81 84 LYS A O 1
ATOM 647 N N . LEU A 1 85 ? 13.444 4.183 -21.609 1.00 96.69 85 LEU A N 1
ATOM 648 C CA . LEU A 1 85 ? 13.297 3.176 -22.668 1.00 96.69 85 LEU A CA 1
ATOM 649 C C . LEU A 1 85 ? 12.673 3.781 -23.927 1.00 96.69 85 LEU A C 1
ATOM 651 O O . LEU A 1 85 ? 13.216 3.613 -25.012 1.00 96.69 85 LEU A O 1
ATOM 655 N N . GLU A 1 86 ? 11.608 4.571 -23.787 1.00 97.25 86 GLU A N 1
ATOM 656 C CA . GLU A 1 86 ? 10.996 5.291 -24.910 1.00 97.25 86 GLU A CA 1
ATOM 657 C C . GLU A 1 86 ? 11.978 6.241 -25.606 1.00 97.25 86 GLU A C 1
ATOM 659 O O . GLU A 1 86 ? 11.916 6.422 -26.822 1.00 97.25 86 GLU A O 1
ATOM 664 N N . THR A 1 87 ? 12.890 6.856 -24.850 1.00 95.06 87 THR A N 1
ATOM 665 C CA . THR A 1 87 ? 13.932 7.722 -25.415 1.00 95.06 87 THR A CA 1
ATOM 666 C C . THR A 1 87 ? 14.956 6.905 -26.204 1.00 95.06 87 THR A C 1
ATOM 668 O O . THR A 1 87 ? 15.289 7.283 -27.326 1.00 95.06 87 THR A O 1
ATOM 671 N N . VAL A 1 88 ? 15.395 5.757 -25.673 1.00 94.12 88 VAL A N 1
ATOM 672 C CA . VAL A 1 88 ? 16.287 4.826 -26.385 1.00 94.12 88 VAL A CA 1
ATOM 673 C C . VAL A 1 88 ? 15.629 4.343 -27.681 1.00 94.12 88 VAL A C 1
ATOM 675 O O . VAL A 1 88 ? 16.245 4.421 -28.736 1.00 94.12 88 VAL A O 1
ATOM 678 N N . ILE A 1 89 ? 14.355 3.948 -27.648 1.00 96.06 89 ILE A N 1
ATOM 679 C CA . ILE A 1 89 ? 13.618 3.486 -28.840 1.00 96.06 89 ILE A CA 1
ATOM 680 C C . ILE A 1 89 ? 13.559 4.559 -29.939 1.00 96.06 89 ILE A C 1
ATOM 682 O O . ILE A 1 89 ? 13.607 4.237 -31.126 1.00 96.06 89 ILE A O 1
ATOM 686 N N . LYS A 1 90 ? 13.446 5.838 -29.557 1.00 95.94 90 LYS A N 1
ATOM 687 C CA . LYS A 1 90 ? 13.363 6.968 -30.497 1.00 95.94 90 LYS A CA 1
ATOM 688 C C . LYS A 1 90 ? 14.707 7.358 -31.107 1.00 95.94 90 LYS A C 1
ATOM 690 O O . LYS A 1 90 ? 14.724 7.834 -32.237 1.00 95.94 90 LYS A O 1
ATOM 695 N N . LEU A 1 91 ? 15.793 7.250 -30.342 1.00 94.75 91 LEU A N 1
ATOM 696 C CA . LEU A 1 91 ? 17.091 7.839 -30.699 1.00 94.75 91 LEU A CA 1
ATOM 697 C C . LEU A 1 91 ? 18.148 6.813 -31.113 1.00 94.75 91 LEU A C 1
ATOM 699 O O . LEU A 1 91 ? 19.210 7.211 -31.586 1.00 94.75 91 LEU A O 1
ATOM 703 N N . CYS A 1 92 ? 17.885 5.524 -30.914 1.00 92.31 92 CYS A N 1
ATOM 704 C CA . CYS A 1 92 ? 18.849 4.454 -31.136 1.00 92.31 92 CYS A CA 1
ATOM 705 C C . CYS A 1 92 ? 18.417 3.534 -32.275 1.00 92.31 92 CYS A C 1
ATOM 707 O O . CYS A 1 92 ? 17.232 3.393 -32.579 1.00 92.31 92 CYS A O 1
ATOM 709 N N . GLU A 1 93 ? 19.404 2.886 -32.882 1.00 94.06 93 GLU A N 1
ATOM 710 C CA . GLU A 1 93 ? 19.206 1.846 -33.887 1.00 94.06 93 GLU A CA 1
ATOM 711 C C . GLU A 1 93 ? 19.360 0.455 -33.252 1.00 94.06 93 GLU A C 1
ATOM 713 O O . GLU A 1 93 ? 19.482 0.308 -32.030 1.00 94.06 93 GLU A O 1
ATOM 718 N N . ASP A 1 94 ? 19.301 -0.583 -34.079 1.00 93.25 94 ASP A N 1
ATOM 719 C CA . ASP A 1 94 ? 19.545 -1.947 -33.628 1.00 93.25 94 ASP A CA 1
ATOM 720 C C . ASP A 1 94 ? 21.027 -2.154 -33.263 1.00 93.25 94 ASP A C 1
ATOM 722 O O . ASP A 1 94 ? 21.905 -1.651 -33.969 1.00 93.25 94 ASP A O 1
ATOM 726 N N . PRO A 1 95 ? 21.334 -2.950 -32.217 1.00 93.50 95 PRO A N 1
ATOM 727 C CA . PRO A 1 95 ? 20.422 -3.798 -31.434 1.00 93.50 95 PRO A CA 1
ATOM 728 C C . PRO A 1 95 ? 19.766 -3.128 -30.211 1.00 93.50 95 PRO A C 1
ATOM 730 O O . PRO A 1 95 ? 18.871 -3.720 -29.604 1.00 93.50 95 PRO A O 1
ATOM 733 N N . GLU A 1 96 ? 20.205 -1.936 -29.802 1.00 92.50 96 GLU A N 1
ATOM 734 C CA . GLU A 1 96 ? 19.739 -1.280 -28.573 1.00 92.50 96 GLU A CA 1
ATOM 735 C C . GLU A 1 96 ? 18.246 -0.973 -28.598 1.00 92.50 96 GLU A C 1
ATOM 737 O O . GLU A 1 96 ? 17.571 -1.153 -27.583 1.00 92.50 96 GLU A O 1
ATOM 742 N N . LYS A 1 97 ? 17.726 -0.551 -29.754 1.00 93.38 97 LYS A N 1
ATOM 743 C CA . LYS A 1 97 ? 16.298 -0.297 -29.942 1.00 93.38 97 LYS A CA 1
ATOM 744 C C . LYS A 1 97 ? 15.460 -1.532 -29.621 1.00 93.38 97 LYS A C 1
ATOM 746 O O . LYS A 1 97 ? 14.556 -1.451 -28.793 1.00 93.38 97 LYS A O 1
ATOM 751 N N . LYS A 1 98 ? 15.797 -2.679 -30.215 1.00 95.00 98 LYS A N 1
ATOM 752 C CA . LYS A 1 98 ? 15.071 -3.934 -29.999 1.00 95.00 98 LYS A CA 1
ATOM 753 C C . LYS A 1 98 ? 15.093 -4.376 -28.532 1.00 95.00 98 LYS A C 1
ATOM 755 O O . LYS A 1 98 ? 14.059 -4.751 -27.988 1.00 95.00 98 LYS A O 1
ATOM 760 N N . MET A 1 99 ? 16.245 -4.273 -27.863 1.00 94.06 99 MET A N 1
ATOM 761 C CA . MET A 1 99 ? 16.329 -4.563 -26.424 1.00 94.06 99 MET A CA 1
ATOM 762 C C . MET A 1 99 ? 15.458 -3.611 -25.594 1.00 94.06 99 MET A C 1
ATOM 764 O O . MET A 1 99 ? 14.832 -4.027 -24.623 1.00 94.06 99 MET A O 1
ATOM 768 N N . ALA A 1 100 ? 15.408 -2.328 -25.960 1.00 95.56 100 ALA A N 1
ATOM 769 C CA . ALA A 1 100 ? 14.578 -1.354 -25.264 1.00 95.56 100 ALA A CA 1
ATOM 770 C C . ALA A 1 100 ? 13.075 -1.618 -25.452 1.00 95.56 100 ALA A C 1
ATOM 772 O O . ALA A 1 100 ? 12.318 -1.433 -24.502 1.00 95.56 100 ALA A O 1
ATOM 773 N N . GLU A 1 101 ? 12.647 -2.077 -26.633 1.00 97.06 101 GLU A N 1
ATOM 774 C CA . GLU A 1 101 ? 11.262 -2.493 -26.898 1.00 97.06 101 GLU A CA 1
ATOM 775 C C . GLU A 1 101 ? 10.854 -3.688 -26.024 1.00 97.06 101 GLU A C 1
ATOM 777 O O . GLU A 1 101 ? 9.787 -3.656 -25.412 1.00 97.06 101 GLU A O 1
ATOM 782 N N . GLU A 1 102 ? 11.719 -4.700 -25.891 1.00 95.75 102 GLU A N 1
ATOM 783 C CA . GLU A 1 102 ? 11.484 -5.853 -25.007 1.00 95.75 102 GLU A CA 1
ATOM 784 C C . GLU A 1 102 ? 11.354 -5.411 -23.537 1.00 95.75 102 GLU A C 1
ATOM 786 O O . GLU A 1 102 ? 10.350 -5.697 -22.881 1.00 95.75 102 GLU A O 1
ATOM 791 N N . TYR A 1 103 ? 12.305 -4.614 -23.035 1.00 95.50 103 TYR A N 1
ATOM 792 C CA . TYR A 1 103 ? 12.238 -4.097 -21.663 1.00 95.50 103 TYR A CA 1
ATOM 793 C C . TYR A 1 103 ? 11.059 -3.152 -21.415 1.00 95.50 103 TYR A C 1
ATOM 795 O O . TYR A 1 103 ? 10.612 -3.025 -20.274 1.00 95.50 103 TYR A O 1
ATOM 803 N N . LEU A 1 104 ? 10.556 -2.461 -22.442 1.00 97.50 104 LEU A N 1
ATOM 804 C CA . LEU A 1 104 ? 9.409 -1.568 -22.298 1.00 97.50 104 LEU A CA 1
ATOM 805 C C . LEU A 1 104 ? 8.140 -2.358 -21.971 1.00 97.50 104 LEU A C 1
ATOM 807 O O . LEU A 1 104 ? 7.385 -1.944 -21.090 1.00 97.50 104 LEU A O 1
ATOM 811 N N . VAL A 1 105 ? 7.936 -3.505 -22.623 1.00 96.56 105 VAL A N 1
ATOM 812 C CA . VAL A 1 105 ? 6.805 -4.402 -22.337 1.00 96.56 105 VAL A CA 1
ATOM 813 C C . VAL A 1 105 ? 6.874 -4.912 -20.894 1.00 96.56 105 VAL A C 1
ATOM 815 O O . VAL A 1 105 ? 5.876 -4.856 -20.164 1.00 96.56 105 VAL A O 1
ATOM 818 N N . ASP A 1 106 ? 8.060 -5.328 -20.446 1.00 93.81 106 ASP A N 1
ATOM 819 C CA . ASP A 1 106 ? 8.284 -5.770 -19.067 1.00 93.81 106 ASP A CA 1
ATOM 820 C C . ASP A 1 106 ? 8.020 -4.643 -18.060 1.00 93.81 106 ASP A C 1
ATOM 822 O O . ASP A 1 106 ? 7.330 -4.842 -17.056 1.00 93.81 106 ASP A O 1
ATOM 826 N N . ALA A 1 107 ? 8.511 -3.432 -18.337 1.00 95.94 107 ALA A N 1
ATOM 827 C CA . ALA A 1 107 ? 8.320 -2.274 -17.471 1.00 95.94 107 ALA A CA 1
ATOM 828 C C . ALA A 1 107 ? 6.845 -1.848 -17.377 1.00 95.94 107 ALA A C 1
ATOM 830 O O . ALA A 1 107 ? 6.372 -1.515 -16.291 1.00 95.94 107 ALA A O 1
ATOM 831 N N . GLN A 1 108 ? 6.092 -1.893 -18.480 1.00 97.25 108 GLN A N 1
ATOM 832 C CA . GLN A 1 108 ? 4.654 -1.595 -18.495 1.00 97.25 108 GLN A CA 1
ATOM 833 C C . GLN A 1 108 ? 3.838 -2.646 -17.731 1.00 97.25 108 GLN A C 1
ATOM 835 O O . GLN A 1 108 ? 2.922 -2.304 -16.972 1.00 97.25 108 GLN A O 1
ATOM 840 N N . THR A 1 109 ? 4.200 -3.921 -17.880 1.00 96.19 109 THR A N 1
ATOM 841 C CA . THR A 1 109 ? 3.597 -5.021 -17.117 1.00 96.19 109 THR A CA 1
ATOM 842 C C . THR A 1 109 ? 3.879 -4.851 -15.626 1.00 96.19 109 THR A C 1
ATOM 844 O O . THR A 1 109 ? 2.959 -4.888 -14.806 1.00 96.19 109 THR A O 1
ATOM 847 N N . HIS A 1 110 ? 5.134 -4.570 -15.266 1.00 93.75 110 HIS A N 1
ATOM 848 C CA . HIS A 1 110 ? 5.525 -4.295 -13.888 1.00 93.75 110 HIS A CA 1
ATOM 849 C C . HIS A 1 110 ? 4.761 -3.096 -13.310 1.00 93.75 110 HIS A C 1
ATOM 851 O O . HIS A 1 110 ? 4.180 -3.208 -12.235 1.00 93.75 110 HIS A O 1
ATOM 857 N N . ALA A 1 111 ? 4.669 -1.981 -14.042 1.00 95.25 111 ALA A N 1
ATOM 858 C CA . ALA A 1 111 ? 3.926 -0.799 -13.609 1.00 95.25 111 ALA A CA 1
ATOM 859 C C . ALA A 1 111 ? 2.444 -1.096 -13.328 1.00 95.25 111 ALA A C 1
ATOM 861 O O . ALA A 1 111 ? 1.875 -0.542 -12.388 1.00 95.25 111 ALA A O 1
ATOM 862 N N . SER A 1 112 ? 1.823 -1.980 -14.112 1.00 95.62 112 SER A N 1
ATOM 863 C CA . SER A 1 112 ? 0.438 -2.411 -13.888 1.00 95.62 112 SER A CA 1
ATOM 864 C C . SER A 1 112 ? 0.300 -3.207 -12.588 1.00 95.62 112 SER A C 1
ATOM 866 O O . SER A 1 112 ? -0.594 -2.925 -11.794 1.00 95.62 112 SER A O 1
ATOM 868 N N . ASN A 1 113 ? 1.230 -4.126 -12.313 1.00 92.00 113 ASN A N 1
ATOM 869 C CA . ASN A 1 113 ? 1.243 -4.892 -11.062 1.00 92.00 113 ASN A CA 1
ATOM 870 C C . ASN A 1 113 ? 1.440 -3.991 -9.833 1.00 92.00 113 ASN A C 1
ATOM 872 O O . ASN A 1 113 ? 0.726 -4.141 -8.842 1.00 92.00 113 ASN A O 1
ATOM 876 N N . VAL A 1 114 ? 2.357 -3.019 -9.913 1.00 93.25 114 VAL A N 1
ATOM 877 C CA . VAL A 1 114 ? 2.585 -2.051 -8.828 1.00 93.25 114 VAL A CA 1
ATOM 878 C C . VAL A 1 114 ? 1.325 -1.220 -8.562 1.00 93.25 114 VAL A C 1
ATOM 880 O O . VAL A 1 114 ? 0.987 -0.988 -7.405 1.00 93.25 114 VAL A O 1
ATOM 883 N N . LYS A 1 115 ? 0.591 -0.802 -9.604 1.00 93.50 115 LYS A N 1
ATOM 884 C CA . LYS A 1 115 ? -0.671 -0.056 -9.443 1.00 93.50 115 LYS A CA 1
ATOM 885 C C . LYS A 1 115 ? -1.750 -0.864 -8.725 1.00 93.50 115 LYS A C 1
ATOM 887 O O . LYS A 1 115 ? -2.390 -0.329 -7.830 1.00 93.50 115 LYS A O 1
ATOM 892 N N . VAL A 1 116 ? -1.913 -2.144 -9.065 1.00 90.50 116 VAL A N 1
ATOM 893 C CA . VAL A 1 116 ? -2.868 -3.021 -8.363 1.00 90.50 116 VAL A CA 1
ATOM 894 C C . VAL A 1 116 ? -2.509 -3.128 -6.878 1.00 90.50 116 VAL A C 1
ATOM 896 O O . VAL A 1 116 ? -3.384 -3.036 -6.020 1.00 90.50 116 VAL A O 1
ATOM 899 N N . ASN A 1 117 ? -1.220 -3.268 -6.551 1.00 87.00 117 ASN A N 1
ATOM 900 C CA . ASN A 1 117 ? -0.780 -3.271 -5.157 1.00 87.00 117 ASN A CA 1
ATOM 901 C C . ASN A 1 117 ? -1.039 -1.922 -4.460 1.00 87.00 117 ASN A C 1
ATOM 903 O O . ASN A 1 117 ? -1.488 -1.906 -3.315 1.00 87.00 117 ASN A O 1
ATOM 907 N N . ASP A 1 118 ? -0.817 -0.800 -5.150 1.00 94.56 118 ASP A N 1
ATOM 908 C CA . ASP A 1 118 ? -1.106 0.538 -4.630 1.00 94.56 118 ASP A CA 1
ATOM 909 C C . ASP A 1 118 ? -2.582 0.720 -4.260 1.00 94.56 118 ASP A C 1
ATOM 911 O O . ASP A 1 118 ? -2.895 1.243 -3.189 1.00 94.56 118 ASP A O 1
ATOM 915 N N . GLU A 1 119 ? -3.483 0.273 -5.135 1.00 94.06 119 GLU A N 1
ATOM 916 C CA . GLU A 1 119 ? -4.931 0.316 -4.926 1.00 94.06 119 GLU A CA 1
ATOM 917 C C . GLU A 1 119 ? -5.326 -0.478 -3.678 1.00 94.06 119 GLU A C 1
ATOM 919 O O . GLU A 1 119 ? -5.989 0.063 -2.793 1.00 94.06 119 GLU A O 1
ATOM 924 N N . GLN A 1 120 ? -4.820 -1.705 -3.532 1.00 92.75 120 GLN A N 1
ATOM 925 C CA . GLN A 1 120 ? -5.062 -2.539 -2.349 1.00 92.75 120 GLN A CA 1
ATOM 926 C C . GLN A 1 120 ? -4.537 -1.897 -1.055 1.00 92.75 120 GLN A C 1
ATOM 928 O O . GLN A 1 120 ? -5.192 -1.946 -0.010 1.00 92.75 120 GLN A O 1
ATOM 933 N N . VAL A 1 121 ? -3.359 -1.266 -1.105 1.00 93.44 121 VAL A N 1
ATOM 934 C CA . VAL A 1 121 ? -2.797 -0.533 0.038 1.00 93.44 121 VAL A CA 1
ATOM 935 C C . VAL A 1 121 ? -3.682 0.663 0.408 1.00 93.44 121 VAL A C 1
ATOM 937 O O . VAL A 1 121 ? -3.944 0.875 1.594 1.00 93.44 121 VAL A O 1
ATOM 940 N N . ASN A 1 122 ? -4.176 1.421 -0.577 1.00 93.75 122 ASN A N 1
ATOM 941 C CA . ASN A 1 122 ? -5.083 2.549 -0.340 1.00 93.75 122 ASN A CA 1
ATOM 942 C C . ASN A 1 122 ? -6.399 2.092 0.294 1.00 93.75 122 ASN A C 1
ATOM 944 O O . ASN A 1 122 ? -6.863 2.713 1.248 1.00 93.75 122 ASN A O 1
ATOM 948 N N . GLU A 1 123 ? -6.985 1.001 -0.199 1.00 92.44 123 GLU A N 1
ATOM 949 C CA . GLU A 1 123 ? -8.204 0.431 0.375 1.00 92.44 123 GLU A CA 1
ATOM 950 C C . GLU A 1 123 ? -8.003 0.040 1.841 1.00 92.44 123 GLU A C 1
ATOM 952 O O . GLU A 1 123 ? -8.804 0.416 2.701 1.00 92.44 123 GLU A O 1
ATOM 957 N N . LEU A 1 124 ? -6.900 -0.647 2.156 1.00 91.62 124 LEU A N 1
ATOM 958 C CA . LEU A 1 124 ? -6.574 -1.009 3.534 1.00 91.62 124 LEU A CA 1
ATOM 959 C C . LEU A 1 124 ? -6.386 0.229 4.419 1.00 91.62 124 LEU A C 1
ATOM 961 O O . LEU A 1 124 ? -6.878 0.253 5.546 1.00 91.62 124 LEU A O 1
ATOM 965 N N . ILE A 1 125 ? -5.706 1.264 3.920 1.00 93.94 125 ILE A N 1
ATOM 966 C CA . ILE A 1 125 ? -5.544 2.537 4.629 1.00 93.94 125 ILE A CA 1
ATOM 967 C C . ILE A 1 125 ? -6.905 3.164 4.939 1.00 93.94 125 ILE A C 1
ATOM 969 O O . ILE A 1 125 ? -7.141 3.521 6.090 1.00 93.94 125 ILE A O 1
ATOM 973 N N . LEU A 1 126 ? -7.808 3.249 3.959 1.00 88.88 126 LEU A N 1
ATOM 974 C CA . LEU A 1 126 ? -9.143 3.822 4.148 1.00 88.88 126 LEU A CA 1
ATOM 975 C C . LEU A 1 126 ? -9.962 3.038 5.181 1.00 88.88 126 LEU A C 1
ATOM 977 O O . LEU A 1 126 ? -10.662 3.633 6.004 1.00 88.88 126 LEU A O 1
ATOM 981 N N . LEU A 1 127 ? -9.867 1.706 5.165 1.00 85.31 127 LEU A N 1
ATOM 982 C CA . LEU A 1 127 ? -10.504 0.852 6.166 1.00 85.31 127 LEU A CA 1
ATOM 983 C C . LEU A 1 127 ? -9.914 1.085 7.559 1.00 85.31 127 LEU A C 1
ATOM 985 O O . LEU A 1 127 ? -10.666 1.235 8.519 1.00 85.31 127 LEU A O 1
ATOM 989 N N . LEU A 1 128 ? -8.588 1.157 7.677 1.00 85.94 128 LEU A N 1
ATOM 990 C CA . LEU A 1 128 ? -7.909 1.417 8.945 1.00 85.94 128 LEU A CA 1
ATOM 991 C C . LEU A 1 128 ? -8.220 2.811 9.484 1.00 85.94 128 LEU A C 1
ATOM 993 O O . LEU A 1 128 ? -8.466 2.941 10.678 1.00 85.94 128 LEU A O 1
ATOM 997 N N . ASP A 1 129 ? -8.288 3.828 8.628 1.00 85.94 129 ASP A N 1
ATOM 998 C CA . ASP A 1 129 ? -8.710 5.172 9.017 1.00 85.94 129 ASP A CA 1
ATOM 999 C C . ASP A 1 129 ? -10.160 5.167 9.505 1.00 85.94 129 ASP A C 1
ATOM 1001 O O . ASP A 1 129 ? -10.463 5.801 10.512 1.00 85.94 129 ASP A O 1
ATOM 1005 N N . ARG A 1 130 ? -11.050 4.392 8.871 1.00 78.88 130 ARG A N 1
ATOM 1006 C CA . ARG A 1 130 ? -12.419 4.193 9.366 1.00 78.88 130 ARG A CA 1
ATOM 1007 C C . ARG A 1 130 ? -12.469 3.408 10.676 1.00 78.88 130 ARG A C 1
ATOM 1009 O O . ARG A 1 130 ? -13.402 3.599 11.434 1.00 78.88 130 ARG A O 1
ATOM 1016 N N . VAL A 1 131 ? -11.530 2.519 10.971 1.00 78.88 131 VAL A N 1
ATOM 1017 C CA . VAL A 1 131 ? -11.514 1.802 12.259 1.00 78.88 131 VAL A CA 1
ATOM 1018 C C . VAL A 1 131 ? -10.938 2.687 13.366 1.00 78.88 131 VAL A C 1
ATOM 1020 O O . VAL A 1 131 ? -11.525 2.785 14.438 1.00 78.88 131 VAL A O 1
ATOM 1023 N N . LEU A 1 132 ? -9.814 3.354 13.099 1.00 79.50 132 LEU A N 1
ATOM 1024 C CA . LEU A 1 132 ? -9.061 4.150 14.071 1.00 79.50 132 LEU A CA 1
ATOM 1025 C C . LEU A 1 132 ? -9.695 5.509 14.352 1.00 79.50 132 LEU A C 1
ATOM 1027 O O . LEU A 1 132 ? -9.720 5.961 15.493 1.00 79.50 132 LEU A O 1
ATOM 1031 N N . ASN A 1 133 ? -10.203 6.167 13.313 1.00 71.00 133 ASN A N 1
ATOM 1032 C CA . ASN A 1 133 ? -10.864 7.464 13.431 1.00 71.00 133 ASN A CA 1
ATOM 1033 C C . ASN A 1 133 ? -12.384 7.340 13.402 1.00 71.00 133 ASN A C 1
ATOM 1035 O O . ASN A 1 133 ? -13.046 8.376 13.325 1.00 71.00 133 ASN A O 1
ATOM 1039 N N . GLY A 1 134 ? -12.894 6.101 13.377 1.00 54.06 134 GLY A N 1
ATOM 1040 C CA . GLY A 1 134 ? -14.227 5.758 12.906 1.00 54.06 134 GLY A CA 1
ATOM 1041 C C . GLY A 1 134 ? -15.291 6.690 13.379 1.00 54.06 134 GLY A C 1
ATOM 1042 O O . GLY A 1 134 ? -15.213 7.076 14.540 1.00 54.06 134 GLY A O 1
ATOM 1043 N N . ASP A 1 135 ? -16.206 7.039 12.456 1.00 48.03 135 ASP A N 1
ATOM 1044 C CA . ASP A 1 135 ? -17.315 7.980 12.630 1.00 48.03 135 ASP A CA 1
ATOM 1045 C C . ASP A 1 135 ? -17.441 8.348 14.095 1.00 48.03 135 ASP A C 1
ATOM 1047 O O . ASP A 1 135 ? -18.138 7.674 14.855 1.00 48.03 135 ASP A O 1
ATOM 1051 N N . LYS A 1 136 ? -16.704 9.382 14.524 1.00 47.56 136 LYS A N 1
ATOM 1052 C CA . LYS A 1 136 ? -16.684 9.797 15.936 1.00 47.56 136 LYS A CA 1
ATOM 1053 C C . LYS A 1 136 ? -18.096 10.139 16.443 1.00 47.56 136 LYS A C 1
ATOM 1055 O O . LYS A 1 136 ? -18.292 10.343 17.631 1.00 47.56 136 LYS A O 1
ATOM 1060 N N . ASN A 1 137 ? -19.065 10.165 15.527 1.00 49.38 137 ASN A N 1
ATOM 1061 C CA . ASN A 1 137 ? -20.481 10.425 15.694 1.00 49.38 137 ASN A CA 1
ATOM 1062 C C . ASN A 1 137 ? -21.348 9.161 15.885 1.00 49.38 137 ASN A C 1
ATOM 1064 O O . ASN A 1 137 ? -22.533 9.299 16.183 1.00 49.38 137 ASN A O 1
ATOM 1068 N N . ALA A 1 138 ? -20.819 7.942 15.713 1.00 61.81 138 ALA A N 1
ATOM 1069 C CA . ALA A 1 138 ? -21.547 6.710 16.012 1.00 61.81 138 ALA A CA 1
ATOM 1070 C C . ALA A 1 138 ? -21.482 6.445 17.522 1.00 61.81 138 ALA A C 1
ATOM 1072 O O . ALA A 1 138 ? -20.569 5.789 18.024 1.00 61.81 138 ALA A O 1
ATOM 1073 N N . TYR A 1 139 ? -22.442 7.013 18.248 1.00 75.00 139 TYR A N 1
ATOM 1074 C CA . TYR A 1 139 ? -22.612 6.795 19.678 1.00 75.00 139 TYR A CA 1
ATOM 1075 C C . TYR A 1 139 ? -23.604 5.666 19.928 1.00 75.00 139 TYR A C 1
ATOM 1077 O O . TYR A 1 139 ? -24.722 5.673 19.413 1.00 75.00 139 TYR A O 1
ATOM 1085 N N . CYS A 1 140 ? -23.215 4.733 20.789 1.00 82.50 140 CYS A N 1
ATOM 1086 C CA . CYS A 1 140 ? -24.108 3.737 21.347 1.00 82.50 140 CYS A CA 1
ATOM 1087 C C . CYS A 1 140 ? -24.381 4.079 22.798 1.00 82.50 140 CYS A C 1
ATOM 1089 O O . CYS A 1 140 ? -23.514 3.954 23.666 1.00 82.50 140 CYS A O 1
ATOM 1091 N N . TYR A 1 141 ? -25.614 4.508 23.036 1.00 90.25 141 TYR A N 1
ATOM 1092 C CA . TYR A 1 141 ? -26.147 4.727 24.364 1.00 90.25 141 TYR A CA 1
ATOM 1093 C C . TYR A 1 141 ? -27.166 3.641 24.679 1.00 90.25 141 TYR A C 1
ATOM 1095 O O . TYR A 1 141 ? -28.186 3.524 24.001 1.00 90.25 141 TYR A O 1
ATOM 1103 N N . GLY A 1 142 ? -26.875 2.850 25.707 1.00 89.56 142 GLY A N 1
ATOM 1104 C CA . GLY A 1 142 ? -27.809 1.880 26.255 1.00 89.56 142 GLY A CA 1
ATOM 1105 C C . GLY A 1 142 ? -28.273 2.329 27.632 1.00 89.56 142 GLY A C 1
ATOM 1106 O O . GLY A 1 142 ? -27.460 2.764 28.447 1.00 89.56 142 GLY A O 1
ATOM 1107 N N . PHE A 1 143 ? -29.560 2.173 27.924 1.00 94.81 143 PHE A N 1
ATOM 1108 C CA . PHE A 1 143 ? -30.099 2.365 29.268 1.00 94.81 143 PHE A CA 1
ATOM 1109 C C . PHE A 1 143 ? -31.149 1.302 29.599 1.00 94.81 143 PHE A C 1
ATOM 1111 O O . PHE A 1 143 ? -31.764 0.717 28.709 1.00 94.81 143 PHE A O 1
ATOM 1118 N N . THR A 1 144 ? -31.332 1.029 30.888 1.00 95.00 144 THR A N 1
ATOM 1119 C CA . THR A 1 144 ? -32.414 0.183 31.405 1.00 95.00 144 THR A CA 1
ATOM 1120 C C . THR A 1 144 ? -32.757 0.571 32.844 1.00 95.00 144 THR A C 1
ATOM 1122 O O . THR A 1 144 ? -32.060 1.381 33.460 1.00 95.00 144 THR A O 1
ATOM 1125 N N . TYR A 1 145 ? -33.823 -0.016 33.380 1.00 94.31 145 TYR A N 1
ATOM 1126 C CA . TYR A 1 145 ? -34.273 0.178 34.753 1.00 94.31 145 TYR A CA 1
ATOM 1127 C C . TYR A 1 145 ? -33.970 -1.053 35.604 1.00 94.31 145 TYR A C 1
ATOM 1129 O O . TYR A 1 145 ? -34.185 -2.193 35.188 1.00 94.31 145 TYR A O 1
ATOM 1137 N N . CYS A 1 146 ? -33.491 -0.812 36.815 1.00 91.19 146 CYS A N 1
ATOM 1138 C CA . CYS A 1 146 ? -33.288 -1.824 37.836 1.00 91.19 146 CYS A CA 1
ATOM 1139 C C . CYS A 1 146 ? -34.602 -2.153 38.564 1.00 91.19 146 CYS A C 1
ATOM 1141 O O . CYS A 1 146 ? -35.531 -1.343 38.546 1.00 91.19 146 CYS A O 1
ATOM 1143 N N . PRO A 1 147 ? -34.699 -3.306 39.258 1.00 89.81 147 PRO A N 1
ATOM 1144 C CA . PRO A 1 147 ? -35.914 -3.694 39.985 1.00 89.81 147 PRO A CA 1
ATOM 1145 C C . PRO A 1 147 ? -36.365 -2.687 41.054 1.00 89.81 147 PRO A C 1
ATOM 1147 O O . PRO A 1 147 ? -37.548 -2.600 41.362 1.00 89.81 147 PRO A O 1
ATOM 1150 N N . ASN A 1 148 ? -35.428 -1.911 41.605 1.00 91.25 148 ASN A N 1
ATOM 1151 C CA . ASN A 1 148 ? -35.687 -0.829 42.559 1.00 91.25 148 ASN A CA 1
ATOM 1152 C C . ASN A 1 148 ? -36.105 0.500 41.892 1.00 91.25 148 ASN A C 1
ATOM 1154 O O . ASN A 1 148 ? -36.242 1.507 42.581 1.00 91.25 148 ASN A O 1
ATOM 1158 N N . GLY A 1 149 ? -36.271 0.526 40.567 1.00 89.81 149 GLY A N 1
ATOM 1159 C CA . GLY A 1 149 ? -36.628 1.716 39.796 1.00 89.81 149 GLY A CA 1
ATOM 1160 C C . GLY A 1 149 ? -35.456 2.633 39.429 1.00 89.81 149 GLY A C 1
ATOM 1161 O O . GLY A 1 149 ? -35.676 3.629 38.745 1.00 89.81 149 GLY A O 1
ATOM 1162 N N . ALA A 1 150 ? -34.219 2.321 39.832 1.00 91.31 150 ALA A N 1
ATOM 1163 C CA . ALA A 1 150 ? -33.048 3.109 39.445 1.00 91.31 150 ALA A CA 1
ATOM 1164 C C . ALA A 1 150 ? -32.705 2.913 37.959 1.00 91.31 150 ALA A C 1
ATOM 1166 O O . ALA A 1 150 ? -32.745 1.795 37.449 1.00 91.31 150 ALA A O 1
ATOM 1167 N N . THR A 1 151 ? -32.323 3.985 37.264 1.00 93.12 151 THR A N 1
ATOM 1168 C CA . THR A 1 151 ? -31.847 3.904 35.876 1.00 93.12 151 THR A CA 1
ATOM 1169 C C . THR A 1 151 ? -30.354 3.601 35.848 1.00 93.12 151 THR A C 1
ATOM 1171 O O . THR A 1 151 ? -29.572 4.252 36.540 1.00 93.12 151 THR A O 1
ATOM 1174 N N . VAL A 1 152 ? -29.942 2.663 34.998 1.00 95.81 152 VAL A N 1
ATOM 1175 C CA . VAL A 1 152 ? -28.531 2.406 34.686 1.00 95.81 152 VAL A CA 1
ATOM 1176 C C . VAL A 1 152 ? -28.288 2.600 33.202 1.00 95.81 152 VAL A C 1
ATOM 1178 O O . VAL A 1 152 ? -29.147 2.296 32.374 1.00 95.81 152 VAL A O 1
ATOM 1181 N N . SER A 1 153 ? -27.105 3.098 32.859 1.00 95.31 153 SER A N 1
ATOM 1182 C CA . SER A 1 153 ? -26.728 3.344 31.474 1.00 95.31 153 SER A CA 1
ATOM 1183 C C . SER A 1 153 ? -25.28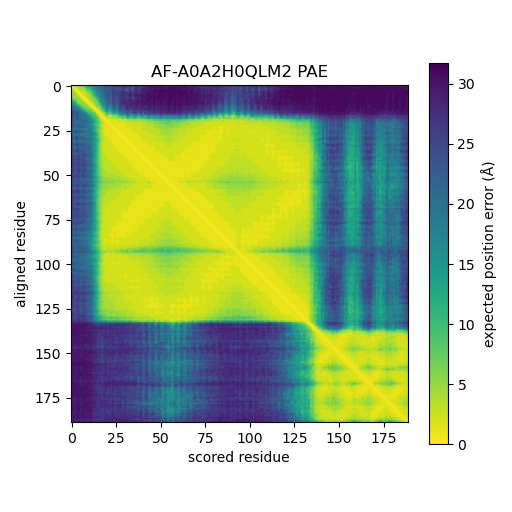9 2.961 31.183 1.00 95.31 153 SER A C 1
ATOM 1185 O O . SER A 1 153 ? -24.448 2.948 32.080 1.00 95.31 153 SER A O 1
ATOM 1187 N N . CYS A 1 154 ? -25.006 2.709 29.914 1.00 93.75 154 CYS A N 1
ATOM 1188 C CA . CYS A 1 154 ? -23.663 2.559 29.384 1.00 93.75 154 CYS A CA 1
ATOM 1189 C C . CYS A 1 154 ? -23.494 3.446 28.149 1.00 93.75 154 CYS A C 1
ATOM 1191 O O . CYS A 1 154 ? -24.462 3.770 27.457 1.00 93.75 154 CYS A O 1
ATOM 1193 N N . TYR A 1 155 ? -22.247 3.817 27.879 1.00 91.12 155 TYR A N 1
ATOM 1194 C CA . TYR A 1 155 ? -21.852 4.561 26.692 1.00 91.12 155 TYR A CA 1
ATOM 1195 C C . TYR A 1 155 ? -20.670 3.859 26.033 1.00 91.12 155 TYR A C 1
ATOM 1197 O O . TYR A 1 155 ? -19.736 3.440 26.715 1.00 91.12 155 TYR A O 1
ATOM 1205 N N . ALA A 1 156 ? -20.715 3.761 24.710 1.00 90.88 156 ALA A N 1
ATOM 1206 C CA . ALA A 1 156 ? -19.584 3.405 23.865 1.00 90.88 156 ALA A CA 1
ATOM 1207 C C . ALA A 1 156 ? -19.675 4.198 22.557 1.00 90.88 156 ALA A C 1
ATOM 1209 O O . ALA A 1 156 ? -20.762 4.644 22.181 1.00 90.88 156 ALA A O 1
ATOM 1210 N N . TYR A 1 157 ? -18.565 4.361 21.845 1.00 85.19 157 TYR A N 1
ATOM 1211 C CA . TYR A 1 157 ? -18.592 4.932 20.497 1.00 85.19 157 TYR A CA 1
ATOM 1212 C C . TYR A 1 157 ? -17.839 4.067 19.494 1.00 85.19 157 TYR A C 1
ATOM 1214 O O . TYR A 1 157 ? -17.143 3.113 19.847 1.00 85.19 157 TYR A O 1
ATOM 1222 N N . GLY A 1 158 ? -17.993 4.433 18.229 1.00 73.81 158 GLY A N 1
ATOM 1223 C CA . GLY A 1 158 ? -17.216 3.919 17.119 1.00 73.81 158 GLY A CA 1
ATOM 1224 C C . GLY A 1 158 ? -17.972 2.930 16.238 1.00 73.81 158 GLY A C 1
ATOM 1225 O O . GLY A 1 158 ? -19.118 2.556 16.510 1.00 73.81 158 GLY A O 1
ATOM 1226 N N . PRO A 1 159 ? -17.338 2.526 15.130 1.00 65.38 159 PRO A N 1
ATOM 1227 C CA . PRO A 1 159 ? -17.975 1.719 14.106 1.00 65.38 159 PRO A CA 1
ATOM 1228 C C . PRO A 1 159 ? -18.344 0.350 14.677 1.00 65.38 159 PRO A C 1
ATOM 1230 O O . PRO A 1 159 ? -17.512 -0.340 15.260 1.00 65.38 159 PRO A O 1
ATOM 1233 N N . SER A 1 160 ? -19.598 -0.058 14.477 1.00 74.25 160 SER A N 1
ATOM 1234 C CA . SER A 1 160 ? -20.163 -1.297 15.036 1.00 74.25 160 SER A CA 1
ATOM 1235 C C . SER A 1 160 ? -20.285 -1.313 16.560 1.00 74.25 160 SER A C 1
ATOM 1237 O O . SER A 1 160 ? -20.368 -2.393 17.155 1.00 74.25 160 SER A O 1
ATOM 1239 N N . CYS A 1 161 ? -20.324 -0.143 17.209 1.00 85.19 161 CYS A N 1
ATOM 1240 C CA . CYS A 1 161 ? -20.774 -0.116 18.587 1.00 85.19 161 CYS A CA 1
ATOM 1241 C C . CYS A 1 161 ? -22.184 -0.732 18.675 1.00 85.19 161 CYS A C 1
ATOM 1243 O O . CYS A 1 161 ? -22.990 -0.654 17.744 1.00 85.19 161 CYS A O 1
ATOM 1245 N N . SER A 1 162 ? -22.489 -1.384 19.790 1.00 87.56 162 SER A N 1
ATOM 1246 C CA . SER A 1 162 ? -23.813 -1.955 20.046 1.00 87.56 162 SER A CA 1
ATOM 1247 C C . SER A 1 162 ? -24.144 -1.857 21.523 1.00 87.56 162 SER A C 1
ATOM 1249 O O . SER A 1 162 ? -23.254 -1.708 22.361 1.00 87.56 162 SER A O 1
ATOM 1251 N N . TRP A 1 163 ? -25.424 -1.947 21.859 1.00 93.06 163 TRP A N 1
ATOM 1252 C CA . TRP A 1 163 ? -25.857 -2.077 23.241 1.00 93.06 163 TRP A CA 1
ATOM 1253 C C . TRP A 1 163 ? -26.944 -3.137 23.353 1.00 93.06 163 TRP A C 1
ATOM 1255 O O . TRP A 1 163 ? -27.698 -3.382 22.413 1.00 93.06 163 TRP A O 1
ATOM 1265 N N . GLN A 1 164 ? -27.004 -3.787 24.508 1.00 93.31 164 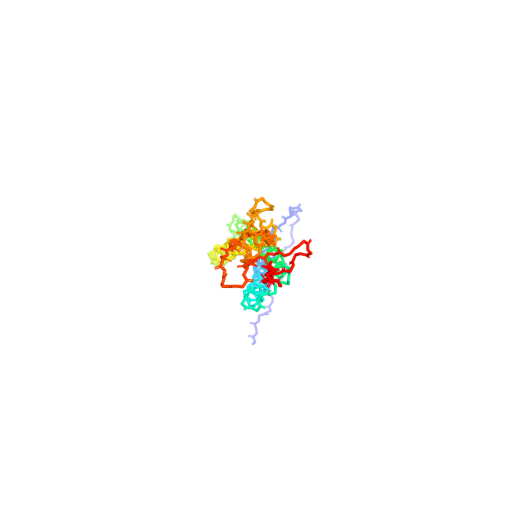GLN A N 1
ATOM 1266 C CA . GLN A 1 164 ? -28.028 -4.774 24.818 1.00 93.31 164 GLN A CA 1
ATOM 1267 C C . GLN A 1 164 ? -28.423 -4.694 26.289 1.00 93.31 164 GLN A C 1
ATOM 1269 O O . GLN A 1 164 ? -27.581 -4.494 27.169 1.00 93.31 164 GLN A O 1
ATOM 1274 N N . VAL A 1 165 ? -29.711 -4.892 26.558 1.00 92.12 165 VAL A N 1
ATOM 1275 C CA . VAL A 1 165 ? -30.216 -5.087 27.918 1.00 92.12 165 VAL A CA 1
ATOM 1276 C C . VAL A 1 165 ? -30.003 -6.544 28.312 1.00 92.12 165 VAL A C 1
ATOM 1278 O O . VAL A 1 165 ? -30.248 -7.465 27.538 1.00 92.12 165 VAL A O 1
ATOM 1281 N N . THR A 1 166 ? -29.540 -6.753 29.534 1.00 91.44 166 THR A N 1
ATOM 1282 C CA . THR A 1 166 ? -29.303 -8.062 30.142 1.00 91.44 166 THR A CA 1
ATOM 1283 C C . THR A 1 166 ? -30.123 -8.185 31.421 1.00 91.44 166 THR A C 1
ATOM 1285 O O . THR A 1 166 ? -30.628 -7.193 31.947 1.00 91.44 166 THR A O 1
ATOM 1288 N N . ARG A 1 167 ? -30.185 -9.391 32.001 1.00 87.62 167 ARG A N 1
ATOM 1289 C CA . ARG A 1 167 ? -30.846 -9.609 33.301 1.00 87.62 167 ARG A CA 1
ATOM 1290 C C . ARG A 1 167 ? -30.235 -8.811 34.468 1.00 87.62 167 ARG A C 1
ATOM 1292 O O . ARG A 1 167 ? -30.814 -8.799 35.545 1.00 87.62 167 ARG A O 1
ATOM 1299 N N . PHE A 1 168 ? -29.063 -8.200 34.277 1.00 87.88 168 PHE A N 1
ATOM 1300 C CA . PHE A 1 168 ? -28.298 -7.502 35.317 1.00 87.88 168 PHE A CA 1
ATOM 1301 C C . PHE A 1 168 ? -28.058 -6.012 35.028 1.00 87.88 168 PHE A C 1
ATOM 1303 O O . PHE A 1 168 ? -27.298 -5.365 35.748 1.00 87.88 168 PHE A O 1
ATOM 1310 N N . GLY A 1 169 ? -28.666 -5.467 33.973 1.00 93.94 169 GLY A N 1
ATOM 1311 C CA . GLY A 1 169 ? -28.447 -4.086 33.547 1.00 93.94 169 GLY A CA 1
ATOM 1312 C C . GLY A 1 169 ? -28.239 -3.986 32.041 1.00 93.94 169 GLY A C 1
ATOM 1313 O O . GLY A 1 169 ? -28.849 -4.734 31.281 1.00 93.94 169 GLY A O 1
ATOM 1314 N N . VAL A 1 170 ? -27.371 -3.086 31.592 1.00 95.19 170 VAL A N 1
ATOM 1315 C CA . VAL A 1 170 ? -27.117 -2.825 30.167 1.00 95.19 170 VAL A CA 1
ATOM 1316 C C . VAL A 1 170 ? -25.628 -2.940 29.843 1.00 95.19 170 VAL A C 1
ATOM 1318 O O . VAL A 1 170 ? -24.778 -2.571 30.655 1.00 95.19 170 VAL A O 1
ATOM 1321 N N . VAL A 1 171 ? -25.315 -3.480 28.665 1.00 95.00 171 VAL A N 1
ATOM 1322 C CA . VAL A 1 171 ? -23.944 -3.670 28.174 1.00 95.00 171 VAL A CA 1
ATOM 1323 C C . VAL A 1 171 ? -23.781 -2.942 26.861 1.00 95.00 171 VAL A C 1
ATOM 1325 O O . VAL A 1 171 ? -24.551 -3.189 25.935 1.00 95.00 171 VAL A O 1
ATOM 1328 N N . CYS A 1 172 ? -22.761 -2.098 26.774 1.00 94.12 172 CYS A N 1
ATOM 1329 C CA . CYS A 1 172 ? -22.343 -1.441 25.548 1.00 94.12 172 CYS A CA 1
ATOM 1330 C C . CYS A 1 172 ? -21.038 -2.074 25.073 1.00 94.12 172 CYS A C 1
ATOM 1332 O O . CYS A 1 172 ? -20.127 -2.279 25.870 1.00 94.12 172 CYS A O 1
ATOM 1334 N N . ARG A 1 173 ? -20.940 -2.371 23.781 1.00 93.12 173 ARG A N 1
ATOM 1335 C CA . ARG A 1 173 ? -19.715 -2.828 23.120 1.00 93.12 173 ARG A CA 1
ATOM 1336 C C . ARG A 1 173 ? -19.245 -1.736 22.181 1.00 93.12 173 ARG A C 1
ATOM 1338 O O . ARG A 1 173 ? -20.055 -1.229 21.409 1.00 93.12 173 ARG A O 1
ATOM 1345 N N . GLY A 1 174 ? -17.974 -1.375 22.247 1.00 89.62 174 GLY A N 1
ATOM 1346 C CA . GLY A 1 174 ? -17.384 -0.342 21.397 1.00 89.62 174 GLY A CA 1
ATOM 1347 C C . GLY A 1 174 ? -16.100 0.206 22.002 1.00 89.62 174 GLY A C 1
ATOM 1348 O O . GLY A 1 174 ? -15.484 -0.459 22.831 1.00 89.62 174 GLY A O 1
ATOM 1349 N N . PHE A 1 175 ? -15.708 1.416 21.615 1.00 85.31 175 PHE A N 1
ATOM 1350 C CA . PHE A 1 175 ? -14.571 2.125 22.199 1.00 85.31 175 PHE A CA 1
ATOM 1351 C C . PHE A 1 175 ? -14.970 2.928 23.449 1.00 85.31 175 PHE A C 1
ATOM 1353 O O . PHE A 1 175 ? -16.052 3.527 23.489 1.00 85.31 175 PHE A O 1
ATOM 1360 N N . ASP A 1 176 ? -14.088 2.961 24.456 1.00 83.50 176 ASP A N 1
ATOM 1361 C CA . ASP A 1 176 ? -14.152 3.921 25.568 1.00 83.50 176 ASP A CA 1
ATOM 1362 C C . ASP A 1 176 ? -13.600 5.296 25.175 1.00 83.50 176 ASP A C 1
ATOM 1364 O O . ASP A 1 176 ? -12.960 5.467 24.136 1.00 83.50 176 ASP A O 1
ATOM 1368 N N . GLN A 1 177 ? -13.784 6.286 26.053 1.00 77.00 177 GLN A N 1
ATOM 1369 C CA . GLN A 1 177 ? -13.252 7.649 25.897 1.00 77.00 177 GLN A CA 1
ATOM 1370 C C . GLN A 1 177 ? -11.728 7.730 25.680 1.00 77.00 177 GLN A C 1
ATOM 1372 O O . GLN A 1 177 ? -11.237 8.774 25.259 1.00 77.00 177 GLN A O 1
ATOM 1377 N N . TRP A 1 178 ? -10.987 6.654 25.954 1.00 79.56 178 TRP A N 1
ATOM 1378 C CA . TRP A 1 178 ? -9.542 6.548 25.754 1.00 79.56 178 TRP A CA 1
ATOM 1379 C C . TRP A 1 178 ? -9.161 5.794 24.466 1.00 79.56 178 TRP A C 1
ATOM 1381 O O . TRP A 1 178 ? -7.976 5.696 24.155 1.00 79.56 178 TRP A O 1
ATOM 1391 N N . GLY A 1 179 ? -10.134 5.299 23.697 1.00 74.94 179 GLY A N 1
ATOM 1392 C CA . GLY A 1 179 ? -9.920 4.590 22.435 1.00 74.94 179 GLY A CA 1
ATOM 1393 C C . GLY A 1 179 ? -9.679 3.087 22.584 1.00 74.94 179 GLY A C 1
ATOM 1394 O O . GLY A 1 179 ? -9.222 2.454 21.633 1.00 74.94 179 GLY A O 1
ATOM 1395 N N . ASN A 1 180 ? -9.987 2.485 23.736 1.00 79.56 180 ASN A N 1
ATOM 1396 C CA . ASN A 1 180 ? -9.887 1.037 23.922 1.00 79.56 180 ASN A CA 1
ATOM 1397 C C . ASN A 1 180 ? -11.211 0.359 23.575 1.00 79.56 180 ASN A C 1
ATOM 1399 O O . ASN A 1 180 ? -12.260 0.720 24.110 1.00 79.56 180 ASN A O 1
ATOM 1403 N N . TRP A 1 181 ? -11.161 -0.653 22.708 1.00 83.31 181 TRP A N 1
ATOM 1404 C CA . TRP A 1 181 ? -12.324 -1.484 22.406 1.00 83.31 181 TRP A CA 1
ATOM 1405 C C . TRP A 1 181 ? -12.630 -2.431 23.573 1.00 83.31 181 TRP A C 1
ATOM 1407 O O . TRP A 1 181 ? -11.744 -3.156 24.028 1.00 83.31 181 TRP A O 1
ATOM 1417 N N . GLY A 1 182 ? -13.879 -2.469 24.037 1.00 89.31 182 GLY A N 1
ATOM 1418 C CA . GLY A 1 182 ? -14.277 -3.296 25.173 1.00 89.31 182 GLY A CA 1
ATOM 1419 C C . GLY A 1 182 ? -15.785 -3.398 25.398 1.00 89.31 182 GLY A C 1
ATOM 1420 O O . GLY A 1 182 ? -16.599 -2.998 24.562 1.00 89.31 182 GLY A O 1
ATOM 1421 N N . GLU A 1 183 ? -16.145 -3.974 26.550 1.00 93.81 183 GLU A N 1
ATOM 1422 C CA . GLU A 1 183 ? -17.519 -4.037 27.055 1.00 93.81 183 GLU A CA 1
ATOM 1423 C C . GLU A 1 183 ? -17.680 -3.142 28.291 1.00 93.81 183 GLU A C 1
ATOM 1425 O O . GLU A 1 183 ? -16.973 -3.302 29.287 1.00 93.81 183 GLU A O 1
ATOM 1430 N N . PHE A 1 184 ? -18.663 -2.245 28.260 1.00 93.19 184 PHE A N 1
ATOM 1431 C CA . PHE A 1 184 ? -18.955 -1.296 29.332 1.00 93.19 184 PHE A CA 1
ATOM 1432 C C . PHE A 1 184 ? -20.319 -1.592 29.936 1.00 93.19 184 PHE A C 1
ATOM 1434 O O . PHE A 1 184 ? -21.319 -1.708 29.227 1.00 93.19 184 PHE A O 1
ATOM 1441 N N . TRP A 1 185 ? -20.355 -1.715 31.259 1.00 94.38 185 TRP A N 1
ATOM 1442 C CA . TRP A 1 185 ? -21.512 -2.224 31.985 1.00 94.38 185 TRP A CA 1
ATOM 1443 C C . TRP A 1 185 ? -22.159 -1.129 32.831 1.00 94.38 185 TRP A C 1
ATOM 1445 O O . TRP A 1 185 ? -21.507 -0.562 33.704 1.00 94.38 185 TRP A O 1
ATOM 1455 N N . GLY A 1 186 ? -23.459 -0.909 32.642 1.00 94.88 186 GLY A N 1
ATOM 1456 C CA . GLY A 1 186 ? -24.319 -0.263 33.633 1.00 94.88 186 GLY A CA 1
ATOM 1457 C C . GLY A 1 186 ? -25.030 -1.348 34.438 1.00 94.88 186 GLY A C 1
ATOM 1458 O O . GLY A 1 186 ? -25.895 -2.026 33.887 1.00 94.88 186 GLY A O 1
ATOM 1459 N N . ARG A 1 187 ? -24.640 -1.564 35.701 1.00 93.00 187 ARG A N 1
ATOM 1460 C CA . ARG A 1 187 ? -25.113 -2.693 36.526 1.00 93.00 187 ARG A CA 1
ATOM 1461 C C . ARG A 1 187 ? -26.138 -2.263 37.564 1.00 93.00 187 ARG A C 1
ATOM 1463 O O . ARG A 1 187 ? -25.950 -1.250 38.229 1.00 93.00 187 ARG A O 1
ATOM 1470 N N . CYS A 1 188 ? -27.161 -3.091 37.740 1.00 87.94 188 CYS A N 1
ATOM 1471 C CA . CYS A 1 188 ? -28.055 -3.015 38.888 1.00 87.94 188 CYS A CA 1
ATOM 1472 C C . CYS A 1 188 ? -27.378 -3.663 40.099 1.00 87.94 188 CYS A C 1
ATOM 1474 O O . CYS A 1 188 ? -27.065 -4.854 40.047 1.00 87.94 188 CYS A O 1
ATOM 1476 N N . PHE A 1 189 ? -27.129 -2.869 41.141 1.00 82.81 189 PHE A N 1
ATOM 1477 C CA . PHE A 1 189 ? -26.655 -3.331 42.447 1.00 82.81 189 PHE A CA 1
ATOM 1478 C C . PHE A 1 189 ? -27.819 -3.453 43.428 1.00 82.81 189 PHE A C 1
ATOM 1480 O O . PHE A 1 189 ? -28.754 -2.622 43.331 1.00 82.81 189 PHE A O 1
#

Foldseek 3Di:
DDDDDDDDDDDDDPPVQPDLVVLLVVLVVLLVVLVVLLVQLVVLQVVLVVCVVVVVLVSSLVSLVSSLVSLVSSLVSLVVSLVSLVVSLVRHDPPSNVVSVVVNVVSVVSNVVSVVSNVVSVVSNVVSCCQQVNPQVAKDKDWDADPVRDIWIDIAGHDPWYKDADPFIIWIFHADPVGDTDITGRGDD

Sequence (189 aa):
MKWLAVLSFLASFSAYSYNCPTELRAATSKLSQSTIEHDLSVKFFNKALQNVSELKYTVAKTNADSAKVKSNNAISTVNTAISKLETVIKLCEDPEKKMAEEYLVDAQTHASNVKVNDEQVNELILLLDRVLNGDKNAYCYGFTYCPNGATVSCYAYGPSCSWQVTRFGVVCRGFDQWGNWGEFWGRCF